Protein AF-A0A7Y2EBD8-F1 (afdb_monomer_lite)

Radius of gyration: 26.51 Å; chains: 1; bounding box: 76×83×66 Å

pLDDT: mean 79.0, std 25.96, range [23.98, 98.25]

Sequence (353 aa):
MYVLSTFGLDLRSLVTISSAGAALIAGLLFGSPESAPVEDVSPAVDAVEGSAPSGIRTLAAHRDRPSDPSVATDTLDAYADAAHLNAFFEDRFPSANTCATCHPDHYREWSVSQHAYAQMSPVFNAMHGTILKLTNGTNGDFCIRCHTPVGMNIGEPEFMSNMDRFATSREGITCIVCHRLQNPYGKVSGRLAIVEGDLFDPVYGPTGNAEVERVVASDSFRVNTVRGNAGRAIHTQALEFEQIDTPALCGTCHDVNLVNGFRLEEAFSDYKSSPASGNGVTCQDCHMGTGQGVNAGYATAPAARVGGVYTKPRKRTDHMFAGPDYSVIHPGIFPHNVEAAELATIRQWLQFD

Secondary structure (DSSP, 8-state):
-------------------------------PPP---------------PPPPTT-----------S-TTTHHHHHHHHHHHHHHHHHHHTTS--HHHHHTT-HHHHHHHTTSHHHHTTT-HHHHHHHHHHHHHTTTTTGGGTHHHH-HHHHHHT--SS--TTTS-HHHHTSS-HHHHHT--S---SSTT---PPP--TTS-EEESS-SHHHHHHHT-GGG-EE-STTSSSEE--S-EEE-TTTTSHHHHTTTSSEE-TTS-EEE-HHHHHHHSHHHHTT--HHHHHSSSSTTS----EEEES-EETTEEPPEEEEPP-----S----S-TTTSS--HHHHHH--HHHHTT--

Structure (mmCIF, N/CA/C/O backbone):
data_AF-A0A7Y2EBD8-F1
#
_entry.id   AF-A0A7Y2EBD8-F1
#
loop_
_atom_site.group_PDB
_atom_site.id
_atom_site.type_symbol
_atom_site.label_atom_id
_atom_site.label_alt_id
_atom_site.label_comp_id
_atom_site.label_asym_id
_atom_site.label_entity_id
_atom_site.label_seq_id
_atom_site.pdbx_PDB_ins_code
_atom_site.Cartn_x
_atom_site.Cartn_y
_atom_site.Cartn_z
_atom_site.occupancy
_atom_site.B_iso_or_equiv
_atom_site.auth_seq_id
_atom_site.auth_comp_id
_atom_site.auth_asym_id
_atom_site.auth_atom_id
_atom_site.pdbx_PDB_model_num
ATOM 1 N N . MET A 1 1 ? -16.484 39.116 41.890 1.00 39.84 1 MET A N 1
ATOM 2 C CA . MET A 1 1 ? -17.409 39.915 41.060 1.00 39.84 1 MET A CA 1
ATOM 3 C C . MET A 1 1 ? -18.228 38.913 40.258 1.00 39.84 1 MET A C 1
ATOM 5 O O . MET A 1 1 ? -17.678 38.295 39.362 1.00 39.84 1 MET A O 1
ATOM 9 N N . TYR A 1 2 ? -19.456 38.619 40.692 1.00 29.19 2 TYR A N 1
ATOM 10 C CA . TYR A 1 2 ? -20.321 37.595 40.087 1.00 29.19 2 TYR A CA 1
ATOM 11 C C . TYR A 1 2 ? -21.318 38.270 39.143 1.00 29.19 2 TYR A C 1
ATOM 13 O O . TYR A 1 2 ? -21.977 39.218 39.562 1.00 29.19 2 TYR A O 1
ATOM 21 N N . VAL A 1 3 ? -21.475 37.748 37.926 1.00 33.41 3 VAL A N 1
ATOM 22 C CA . VAL A 1 3 ? -22.646 38.011 37.078 1.00 33.41 3 VAL A CA 1
ATOM 23 C C . VAL A 1 3 ? -23.085 36.685 36.460 1.00 33.41 3 VAL A C 1
ATOM 25 O O . VAL A 1 3 ? -22.464 36.183 35.530 1.00 33.41 3 VAL A O 1
ATOM 28 N N . LEU A 1 4 ? -24.144 36.110 37.026 1.00 31.77 4 LEU A N 1
ATOM 29 C CA . LEU A 1 4 ? -24.928 35.039 36.416 1.00 31.77 4 LEU A CA 1
ATOM 30 C C . LEU A 1 4 ? -26.036 35.696 35.588 1.00 31.77 4 LEU A C 1
ATOM 32 O O . LEU A 1 4 ? -26.830 36.457 36.141 1.00 31.77 4 LEU A O 1
ATOM 36 N N . SER A 1 5 ? -26.112 35.396 34.293 1.00 36.34 5 SER A N 1
ATOM 37 C CA . SER A 1 5 ? -27.245 35.763 33.441 1.00 36.34 5 SER A CA 1
ATOM 38 C C . SER A 1 5 ? -28.069 34.523 33.105 1.00 36.34 5 SER A C 1
ATOM 40 O O . SER A 1 5 ? -27.649 33.635 32.369 1.00 36.34 5 SER A O 1
ATOM 42 N N . THR A 1 6 ? -29.277 34.469 33.655 1.00 34.16 6 THR A N 1
ATOM 43 C CA . THR A 1 6 ? -30.307 33.493 33.298 1.00 34.16 6 THR A CA 1
ATOM 44 C C . THR A 1 6 ? -31.057 33.935 32.049 1.00 34.16 6 THR A C 1
ATOM 46 O O . THR A 1 6 ? -31.598 35.038 32.032 1.00 34.16 6 THR A O 1
ATOM 49 N N . PHE A 1 7 ? -31.202 33.039 31.075 1.00 35.53 7 PHE A N 1
ATOM 50 C CA . PHE A 1 7 ? -32.281 33.091 30.090 1.00 35.53 7 PHE A CA 1
ATOM 51 C C . PHE A 1 7 ? -32.886 31.695 29.945 1.00 35.53 7 PHE A C 1
ATOM 53 O O . PHE A 1 7 ? -32.221 30.764 29.500 1.00 35.53 7 PHE A O 1
ATOM 60 N N . GLY A 1 8 ? -34.144 31.555 30.364 1.00 30.12 8 GLY A N 1
ATOM 61 C CA . GLY A 1 8 ? -34.963 30.392 30.040 1.00 30.12 8 GLY A CA 1
ATOM 62 C C . GLY A 1 8 ? -35.661 30.596 28.698 1.00 30.12 8 GLY A C 1
ATOM 63 O O . GLY A 1 8 ? -35.975 31.728 28.330 1.00 30.12 8 GLY A O 1
ATOM 64 N N . LEU A 1 9 ? -35.928 29.500 27.993 1.00 34.56 9 LEU A N 1
ATOM 65 C CA . LEU A 1 9 ? -36.812 29.469 26.830 1.00 34.56 9 LEU A CA 1
ATOM 66 C C . LEU A 1 9 ? -37.884 28.399 27.047 1.00 34.56 9 LEU A C 1
ATOM 68 O O . LEU A 1 9 ? -37.609 27.319 27.567 1.00 34.56 9 LEU A O 1
ATOM 72 N N . ASP A 1 10 ? -39.114 28.774 26.716 1.00 33.19 10 ASP A N 1
ATOM 73 C CA . ASP A 1 10 ? -40.346 28.115 27.143 1.00 33.19 10 ASP A CA 1
ATOM 74 C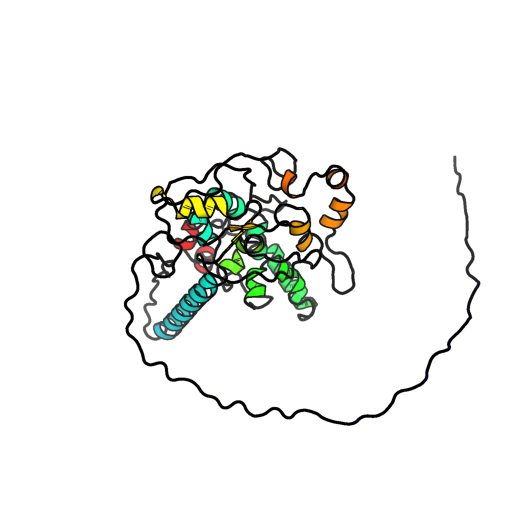 C . ASP A 1 10 ? -40.787 27.021 26.153 1.00 33.19 10 ASP A C 1
ATOM 76 O O . ASP A 1 10 ? -40.679 27.187 24.936 1.00 33.19 10 ASP A O 1
ATOM 80 N N . LEU A 1 11 ? -41.311 25.905 26.667 1.00 34.16 11 LEU A N 1
ATOM 81 C CA . LEU A 1 11 ? -41.906 24.841 25.857 1.00 34.16 11 LEU A CA 1
ATOM 82 C C . LEU A 1 11 ? -43.420 25.049 25.753 1.00 34.16 11 LEU A C 1
ATOM 84 O O . LEU A 1 11 ? -44.135 24.634 26.667 1.00 34.16 11 LEU A O 1
ATOM 88 N N . ARG A 1 12 ? -43.917 25.546 24.608 1.00 30.58 12 ARG A N 1
ATOM 89 C CA . ARG A 1 12 ? -45.231 25.195 24.003 1.00 30.58 12 ARG A CA 1
ATOM 90 C C . ARG A 1 12 ? -45.465 25.919 22.668 1.00 30.58 12 ARG A C 1
ATOM 92 O O . ARG A 1 12 ? -44.980 27.027 22.473 1.00 30.58 12 ARG A O 1
ATOM 99 N N . SER A 1 13 ? -46.340 25.331 21.838 1.00 31.66 13 SER A N 1
ATOM 100 C CA . SER A 1 13 ? -46.758 25.763 20.478 1.00 31.66 13 SER A CA 1
ATOM 101 C C . SER A 1 13 ? -45.791 25.304 19.364 1.00 31.66 13 SER A C 1
ATOM 103 O O . SER A 1 13 ? -44.597 25.533 19.482 1.00 31.66 13 SER A O 1
ATOM 105 N N . LEU A 1 14 ? -46.201 24.650 18.263 1.00 32.78 14 LEU A N 1
ATOM 106 C CA . LEU A 1 14 ? -47.540 24.273 17.766 1.00 32.78 14 LEU A CA 1
ATOM 107 C C . LEU A 1 14 ? -47.608 22.804 17.280 1.00 32.78 14 LEU A C 1
ATOM 109 O O . LEU A 1 14 ? -46.601 22.196 16.935 1.00 32.78 14 LEU A O 1
ATOM 113 N N . VAL A 1 15 ? -48.835 22.274 17.206 1.00 32.09 15 VAL A N 1
ATOM 114 C CA . VAL A 1 15 ? -49.231 20.985 16.595 1.00 32.09 15 VAL A CA 1
ATOM 115 C C . VAL A 1 15 ? -50.343 21.262 15.562 1.00 32.09 15 VAL A C 1
ATOM 117 O O . VAL A 1 15 ? -51.042 22.264 15.708 1.00 32.09 15 VAL A O 1
ATOM 120 N N . THR A 1 16 ? -50.547 20.362 14.580 1.00 31.06 16 THR A N 1
ATOM 121 C CA . THR A 1 16 ? -51.414 20.479 13.363 1.00 31.06 16 THR A CA 1
ATOM 122 C C . THR A 1 16 ? -50.800 21.406 12.293 1.00 31.06 16 THR A C 1
ATOM 124 O O . THR A 1 16 ? -50.119 22.356 12.652 1.00 31.06 16 THR A O 1
ATOM 127 N N . ILE A 1 17 ? -50.857 21.193 10.968 1.00 31.61 17 ILE A N 1
ATOM 128 C CA . ILE A 1 17 ? -51.836 20.644 9.991 1.00 31.61 17 ILE A CA 1
ATOM 129 C C . ILE A 1 17 ? -51.007 20.014 8.830 1.00 31.61 17 ILE A C 1
ATOM 131 O O . ILE A 1 17 ? -49.966 20.576 8.512 1.00 31.61 17 ILE A O 1
ATOM 135 N N . SER A 1 18 ? -51.342 18.936 8.095 1.00 29.95 18 SER A N 1
ATOM 136 C CA . SER A 1 18 ? -52.408 17.904 8.117 1.00 29.95 18 SER A CA 1
ATOM 137 C C . SER A 1 18 ? -51.999 16.720 7.190 1.00 29.95 18 SER A C 1
ATOM 139 O O . SER A 1 18 ? -50.969 16.788 6.524 1.00 29.95 18 SER A O 1
ATOM 141 N N . SER A 1 19 ? -52.807 15.655 7.103 1.00 30.80 19 SER A N 1
ATOM 142 C CA . SER A 1 19 ? -52.653 14.480 6.221 1.00 30.80 19 SER A CA 1
ATOM 143 C C . SER A 1 19 ? -53.632 14.488 5.032 1.00 30.80 19 SER A C 1
ATOM 145 O O . SER A 1 19 ? -54.841 14.559 5.256 1.00 30.80 19 SER A O 1
ATOM 147 N N . ALA A 1 20 ? -53.156 14.311 3.792 1.00 30.94 20 ALA A N 1
ATOM 148 C CA . ALA A 1 20 ? -53.989 13.961 2.629 1.00 30.94 20 ALA A CA 1
ATOM 149 C C . ALA A 1 20 ? -53.138 13.350 1.497 1.00 30.94 20 ALA A C 1
ATOM 151 O O . ALA A 1 20 ? -52.134 13.945 1.118 1.00 30.94 20 ALA A O 1
ATOM 152 N N . GLY A 1 21 ? -53.544 12.201 0.936 1.00 26.83 21 GLY A N 1
ATOM 153 C CA . GLY A 1 21 ? -52.863 11.609 -0.231 1.00 26.83 21 GLY A CA 1
ATOM 154 C C . GLY A 1 21 ? -52.817 10.079 -0.283 1.00 26.83 21 GLY A C 1
ATOM 155 O O . GLY A 1 21 ? -51.736 9.511 -0.368 1.00 26.83 21 GLY A O 1
ATOM 156 N N . ALA A 1 22 ? -53.969 9.403 -0.253 1.00 29.38 22 ALA A N 1
ATOM 157 C CA . ALA A 1 22 ? -54.059 7.962 -0.506 1.00 29.38 22 ALA A CA 1
ATOM 158 C C . ALA A 1 22 ? -55.140 7.677 -1.559 1.00 29.38 22 ALA A C 1
ATOM 160 O O . ALA A 1 22 ? -56.304 7.978 -1.304 1.00 29.38 22 ALA A O 1
ATOM 161 N N . ALA A 1 23 ? -54.769 7.098 -2.710 1.00 30.47 23 ALA A N 1
ATOM 162 C CA . ALA A 1 23 ? -55.701 6.477 -3.662 1.00 30.47 23 ALA A CA 1
ATOM 163 C C . ALA A 1 23 ? -54.976 5.704 -4.788 1.00 30.47 23 ALA A C 1
ATOM 165 O O . ALA A 1 23 ? -54.327 6.337 -5.611 1.00 30.47 23 ALA A O 1
ATOM 166 N N . LEU A 1 24 ? -55.223 4.383 -4.869 1.00 27.31 24 LEU A N 1
ATOM 167 C CA . LEU A 1 24 ? -55.005 3.474 -6.019 1.00 27.31 24 LEU A CA 1
ATOM 168 C C . LEU A 1 24 ? -53.529 3.315 -6.482 1.00 27.31 24 LEU A C 1
ATOM 170 O O . LEU A 1 24 ? -52.755 4.255 -6.523 1.00 27.31 24 LEU A O 1
ATOM 174 N N . ILE A 1 25 ? -53.028 2.124 -6.820 1.00 30.59 25 ILE A N 1
ATOM 175 C CA . ILE A 1 25 ? -53.609 1.051 -7.646 1.00 30.59 25 ILE A CA 1
ATOM 176 C C . ILE A 1 25 ? -53.469 -0.320 -6.959 1.00 30.59 25 ILE A C 1
ATOM 178 O O . ILE A 1 25 ? -52.489 -0.578 -6.266 1.00 30.59 25 ILE A O 1
ATOM 182 N N . ALA A 1 26 ? -54.424 -1.221 -7.204 1.00 28.62 26 ALA A N 1
ATOM 183 C CA . ALA A 1 26 ? -54.357 -2.625 -6.803 1.00 28.62 26 ALA A CA 1
ATOM 184 C C . ALA A 1 26 ? -54.599 -3.554 -8.006 1.00 28.62 26 ALA A C 1
ATOM 186 O O . ALA A 1 26 ? -55.460 -3.266 -8.834 1.00 28.62 26 ALA A O 1
ATOM 187 N N . GLY A 1 27 ? -53.907 -4.700 -8.029 1.00 25.28 27 GLY A N 1
ATOM 188 C CA . GLY A 1 27 ? -54.276 -5.873 -8.833 1.00 25.28 27 GLY A CA 1
ATOM 189 C C . GLY A 1 27 ? -53.398 -6.168 -10.055 1.00 25.28 27 GLY A C 1
ATOM 190 O O . GLY A 1 27 ? -53.519 -5.495 -11.069 1.00 25.28 27 GLY A O 1
ATOM 191 N N . LEU A 1 28 ? -52.577 -7.222 -9.933 1.00 28.66 28 LEU A N 1
ATOM 192 C CA . LEU A 1 28 ? -52.073 -8.176 -10.950 1.00 28.66 28 LEU A CA 1
ATOM 193 C C . LEU A 1 28 ? -50.994 -9.019 -10.231 1.00 28.66 28 LEU A C 1
ATOM 195 O O . LEU A 1 28 ? -49.876 -8.567 -10.032 1.00 28.66 28 LEU A O 1
ATOM 199 N N . LEU A 1 29 ? -51.402 -10.041 -9.476 1.00 28.92 29 LEU A N 1
ATOM 200 C CA . LEU A 1 29 ? -51.537 -11.446 -9.896 1.00 28.92 29 LEU A CA 1
ATOM 201 C C . LEU A 1 29 ? -50.198 -12.194 -10.062 1.00 28.92 29 LEU A C 1
ATOM 203 O O . LEU A 1 29 ? -49.380 -11.885 -10.916 1.00 28.92 29 LEU A O 1
ATOM 207 N N . PHE A 1 30 ? -50.071 -13.207 -9.202 1.00 33.12 30 PHE A N 1
ATOM 208 C CA . PHE A 1 30 ? -49.091 -14.289 -9.095 1.00 33.12 30 PHE A CA 1
ATOM 209 C C . PHE A 1 30 ? -48.294 -14.681 -10.351 1.00 33.12 30 PHE A C 1
ATOM 211 O O . PHE A 1 30 ? -48.860 -14.926 -11.413 1.00 33.12 30 PHE A O 1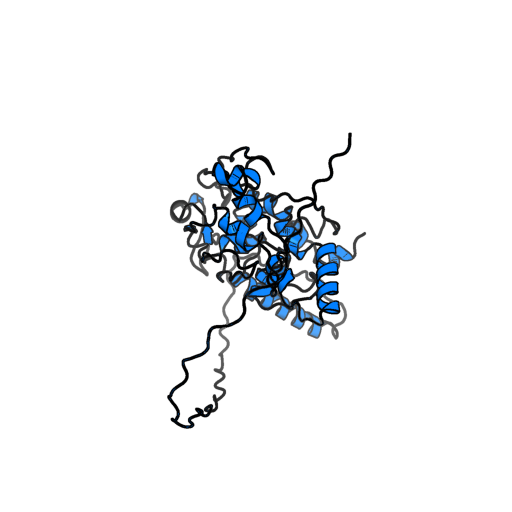
ATOM 218 N N . GLY A 1 31 ? -46.993 -14.908 -10.146 1.00 25.84 31 GLY A N 1
ATOM 219 C CA . GLY A 1 31 ? -46.096 -15.543 -11.112 1.00 25.84 31 GLY A CA 1
ATOM 220 C C . GLY A 1 31 ? -44.690 -15.744 -10.542 1.00 25.84 31 GLY A C 1
ATOM 221 O O . GLY A 1 31 ? -43.787 -14.978 -10.859 1.00 25.84 31 GLY A O 1
ATOM 222 N N . SER A 1 32 ? -44.502 -16.754 -9.687 1.00 31.62 32 SER A N 1
ATOM 223 C CA . SER A 1 32 ? -43.160 -17.204 -9.287 1.00 31.62 32 SER A CA 1
ATOM 224 C C . SER A 1 32 ? -42.549 -18.029 -10.427 1.00 31.62 32 SER A C 1
ATOM 226 O O . SER A 1 32 ? -43.194 -18.992 -10.841 1.00 31.62 32 SER A O 1
ATOM 228 N N . PRO A 1 33 ? -41.343 -17.720 -10.933 1.00 31.72 33 PRO A N 1
ATOM 229 C CA . PRO A 1 33 ? -40.661 -18.607 -11.867 1.00 31.72 33 PRO A CA 1
ATOM 230 C C . PRO A 1 33 ? -40.090 -19.817 -11.115 1.00 31.72 33 PRO A C 1
ATOM 232 O O . PRO A 1 33 ? -39.324 -19.663 -10.163 1.00 31.72 33 PRO A O 1
ATOM 235 N N . GLU A 1 34 ? -40.464 -21.022 -11.543 1.00 29.52 34 GLU A N 1
ATOM 236 C CA . GLU A 1 34 ? -39.858 -22.268 -11.067 1.00 29.52 34 GLU A CA 1
ATOM 237 C C . GLU A 1 34 ? -38.375 -22.339 -11.455 1.00 29.52 34 GLU A C 1
ATOM 239 O O . GLU A 1 34 ? -37.987 -22.046 -12.588 1.00 29.52 34 GLU A O 1
ATOM 244 N N . SER A 1 35 ? -37.537 -22.766 -10.511 1.00 32.78 35 SER A N 1
ATOM 245 C CA . SER A 1 35 ? -36.138 -23.097 -10.768 1.00 32.78 35 SER A CA 1
ATOM 246 C C . SER A 1 35 ? -36.047 -24.418 -11.536 1.00 32.78 35 SER A C 1
ATOM 248 O O . SER A 1 35 ? -36.331 -25.478 -10.974 1.00 32.78 35 SER A O 1
ATOM 250 N N . ALA A 1 36 ? -35.620 -24.365 -12.797 1.00 30.97 36 ALA A N 1
ATOM 251 C CA . ALA A 1 36 ? -35.244 -25.563 -13.542 1.00 30.97 36 ALA A CA 1
ATOM 252 C C . ALA A 1 36 ? -34.023 -26.249 -12.885 1.00 30.97 36 ALA A C 1
ATOM 254 O O . ALA A 1 36 ? -33.144 -25.550 -12.370 1.00 30.97 36 ALA A O 1
ATOM 255 N N . PRO A 1 37 ? -33.940 -27.592 -12.891 1.00 27.97 37 PRO A N 1
ATOM 256 C CA . PRO A 1 37 ? -32.784 -28.298 -12.356 1.00 27.97 37 PRO A CA 1
ATOM 257 C C . PRO A 1 37 ? -31.566 -28.073 -13.257 1.00 27.97 37 PRO A C 1
ATOM 259 O O . PRO A 1 37 ? -31.644 -28.234 -14.474 1.00 27.97 37 PRO A O 1
ATOM 262 N N . VAL A 1 38 ? -30.432 -27.721 -12.652 1.00 32.06 38 VAL A N 1
ATOM 263 C CA . VAL A 1 38 ? -29.135 -27.717 -13.335 1.00 32.06 38 VAL A CA 1
ATOM 264 C C . VAL A 1 38 ? -28.597 -29.144 -13.295 1.00 32.06 38 VAL A C 1
ATOM 266 O O . VAL A 1 38 ? -28.348 -29.673 -12.213 1.00 32.06 38 VAL A O 1
ATOM 269 N N . GLU A 1 39 ? -28.454 -29.778 -14.459 1.00 26.86 39 GLU A N 1
ATOM 270 C CA . GLU A 1 39 ? -27.769 -31.068 -14.568 1.00 26.86 39 GLU A CA 1
ATOM 271 C C . GLU A 1 39 ? -26.264 -30.889 -14.315 1.00 26.86 39 GLU A C 1
ATOM 273 O O . GLU A 1 39 ? -25.632 -29.978 -14.855 1.00 26.86 39 GLU A O 1
ATOM 278 N N . ASP A 1 40 ? -25.692 -31.768 -13.490 1.00 28.69 40 ASP A N 1
ATOM 279 C CA . ASP A 1 40 ? -24.248 -31.856 -13.260 1.00 28.69 40 ASP A CA 1
ATOM 280 C C . ASP A 1 40 ? -23.569 -32.410 -14.518 1.00 28.69 40 ASP A C 1
ATOM 282 O O . ASP A 1 40 ? -23.620 -33.608 -14.804 1.00 28.69 40 ASP A O 1
ATOM 286 N N . VAL A 1 41 ? -22.945 -31.515 -15.284 1.00 27.89 41 VAL A N 1
ATOM 287 C CA . VAL A 1 41 ? -22.071 -31.867 -16.404 1.00 27.89 41 VAL A CA 1
ATOM 288 C C . VAL A 1 41 ? -20.636 -31.532 -16.019 1.00 27.89 41 VAL A C 1
ATOM 290 O O . VAL A 1 41 ? -20.057 -30.547 -16.474 1.00 27.89 41 VAL A O 1
ATOM 293 N N . SER A 1 42 ? -20.059 -32.376 -15.171 1.00 27.19 42 SER A N 1
ATOM 294 C CA . SER A 1 42 ? -18.618 -32.431 -14.930 1.00 27.19 42 SER A CA 1
ATOM 295 C C . SER A 1 42 ? -17.878 -32.862 -16.213 1.00 27.19 42 SER A C 1
ATOM 297 O O . SER A 1 42 ? -18.041 -34.008 -16.645 1.00 27.19 42 SER A O 1
ATOM 299 N N . PRO A 1 43 ? -17.059 -32.003 -16.859 1.00 27.28 43 PRO A N 1
ATOM 300 C CA . PRO A 1 43 ? -16.253 -32.423 -17.998 1.00 27.28 43 PRO A CA 1
ATOM 301 C C . PRO A 1 43 ? -15.045 -33.231 -17.509 1.00 27.28 43 PRO A C 1
ATOM 303 O O . PRO A 1 43 ? -14.275 -32.773 -16.665 1.00 27.28 43 PRO A O 1
ATOM 306 N N . ALA A 1 44 ? -14.851 -34.425 -18.067 1.00 25.77 44 ALA A N 1
ATOM 307 C CA . ALA A 1 44 ? -13.631 -35.192 -17.844 1.00 25.77 44 ALA A CA 1
ATOM 308 C C . ALA A 1 44 ? -12.426 -34.426 -18.416 1.00 25.77 44 ALA A C 1
ATOM 310 O O . ALA A 1 44 ? -12.394 -34.107 -19.605 1.00 25.77 44 ALA A O 1
ATOM 311 N N . VAL A 1 45 ? -11.442 -34.134 -17.566 1.00 30.36 45 VAL A N 1
ATOM 312 C CA . VAL A 1 45 ? -10.155 -33.566 -17.976 1.00 30.36 45 VAL A CA 1
ATOM 313 C C . VAL A 1 45 ? -9.147 -34.693 -18.182 1.00 30.36 45 VAL A C 1
ATOM 315 O O . VAL A 1 45 ? -8.649 -35.281 -17.224 1.00 30.36 45 VAL A O 1
ATOM 318 N N . ASP A 1 46 ? -8.853 -35.000 -19.445 1.00 23.98 46 ASP A N 1
ATOM 319 C CA . ASP A 1 46 ? -7.756 -35.900 -19.798 1.00 23.98 46 ASP A CA 1
ATOM 320 C C . ASP A 1 46 ? -6.413 -35.298 -19.357 1.00 23.98 46 ASP A C 1
ATOM 322 O O . ASP A 1 46 ? -6.123 -34.120 -19.587 1.00 23.98 46 ASP A O 1
ATOM 326 N N . ALA A 1 47 ? -5.574 -36.119 -18.724 1.00 24.12 47 ALA A N 1
ATOM 327 C CA . ALA A 1 47 ? -4.278 -35.691 -18.216 1.00 24.12 47 ALA A CA 1
ATOM 328 C C . ALA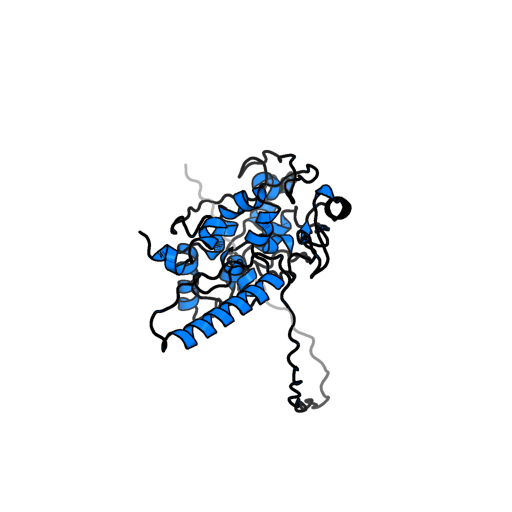 A 1 47 ? -3.295 -35.403 -19.365 1.00 24.12 47 ALA A C 1
ATOM 330 O O . ALA A 1 47 ? -2.807 -36.316 -20.031 1.00 24.12 47 ALA A O 1
ATOM 331 N N . VAL A 1 48 ? -2.960 -34.126 -19.561 1.00 25.66 48 VAL A N 1
ATOM 332 C CA . VAL A 1 48 ? -1.866 -33.696 -20.440 1.00 25.66 48 VAL A CA 1
ATOM 333 C C . VAL A 1 48 ? -0.600 -33.525 -19.601 1.00 25.66 48 VAL A C 1
ATOM 335 O O . VAL A 1 48 ? -0.500 -32.598 -18.798 1.00 25.66 48 VAL A O 1
ATOM 338 N N . GLU A 1 49 ? 0.387 -34.401 -19.799 1.00 26.16 49 GLU A N 1
ATOM 339 C CA . GLU A 1 49 ? 1.714 -34.266 -19.186 1.00 26.16 49 GLU A CA 1
ATOM 340 C C . GLU A 1 49 ? 2.446 -33.033 -19.752 1.00 26.16 49 GLU A C 1
ATOM 342 O O . GLU A 1 49 ? 3.043 -33.069 -20.829 1.00 26.16 49 GLU A O 1
ATOM 347 N N . GLY A 1 50 ? 2.391 -31.916 -19.020 1.00 25.02 50 GLY A N 1
ATOM 348 C CA . GLY A 1 50 ? 3.081 -30.668 -19.347 1.00 25.02 50 GLY A CA 1
ATOM 349 C C . GLY A 1 50 ? 4.321 -30.449 -18.480 1.00 25.02 50 GLY A C 1
ATOM 350 O O . GLY A 1 50 ? 4.218 -30.266 -17.269 1.00 25.02 50 GLY A O 1
ATOM 351 N N . SER A 1 51 ? 5.508 -30.425 -19.089 1.00 26.61 51 SER A N 1
ATOM 352 C CA . SER A 1 51 ? 6.769 -30.141 -18.391 1.00 26.61 51 SER A CA 1
ATOM 353 C C . SER A 1 51 ? 6.825 -28.699 -17.865 1.00 26.61 51 SER A C 1
ATOM 355 O O . SER A 1 51 ? 6.721 -27.755 -18.651 1.00 26.61 51 SER A O 1
ATOM 357 N N . ALA A 1 52 ? 7.058 -28.521 -16.561 1.00 27.03 52 ALA A N 1
ATOM 358 C CA . ALA A 1 52 ? 7.126 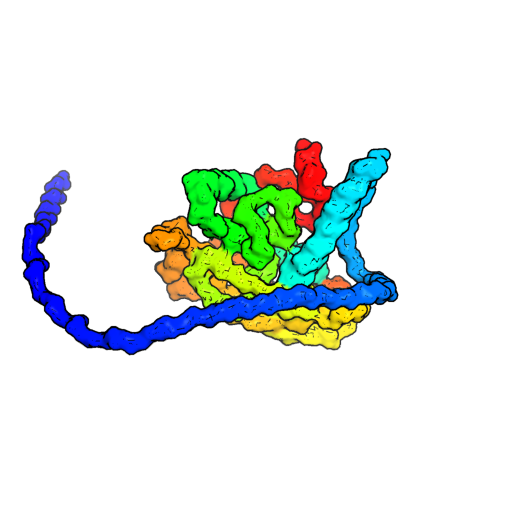-27.203 -15.927 1.00 27.03 52 ALA A CA 1
ATOM 359 C C . ALA A 1 52 ? 8.282 -26.325 -16.473 1.00 27.03 52 ALA A C 1
ATOM 361 O O . ALA A 1 52 ? 9.408 -26.815 -16.614 1.00 27.03 52 ALA A O 1
ATOM 362 N N . PRO A 1 53 ? 8.055 -25.023 -16.743 1.00 27.62 53 PRO A N 1
ATOM 363 C CA . PRO A 1 53 ? 9.098 -24.116 -17.210 1.00 27.62 53 PRO A CA 1
ATOM 364 C C . PRO A 1 53 ? 10.021 -23.666 -16.066 1.00 27.62 53 PRO A C 1
ATOM 366 O O . PRO A 1 53 ? 9.593 -23.088 -15.067 1.00 27.62 53 PRO A O 1
ATOM 369 N N . SER A 1 54 ? 11.326 -23.868 -16.242 1.00 31.81 54 SER A N 1
ATOM 370 C CA . SER A 1 54 ? 12.358 -23.408 -15.306 1.00 31.81 54 SER A CA 1
ATOM 371 C C . SER A 1 54 ? 12.507 -21.881 -15.342 1.00 31.81 54 SER A C 1
ATOM 373 O O . SER A 1 54 ? 13.125 -21.345 -16.261 1.00 31.81 54 SER A O 1
ATOM 375 N N . GLY A 1 55 ? 11.997 -21.166 -14.333 1.00 28.20 55 GLY A N 1
ATOM 376 C CA . GLY A 1 55 ? 12.161 -19.705 -14.267 1.00 28.20 55 GLY A CA 1
ATOM 377 C C . GLY A 1 55 ? 11.668 -19.012 -12.996 1.00 28.20 55 GLY A C 1
ATOM 378 O O . GLY A 1 55 ? 12.275 -18.027 -12.576 1.00 28.20 55 GLY A O 1
ATOM 379 N N . ILE A 1 56 ? 10.621 -19.530 -12.351 1.00 28.64 56 ILE A N 1
ATOM 380 C CA . ILE A 1 56 ? 10.100 -18.986 -11.091 1.00 28.64 56 ILE A CA 1
ATOM 381 C C . ILE A 1 56 ? 10.731 -19.761 -9.930 1.00 28.64 56 ILE A C 1
ATOM 383 O O . ILE A 1 56 ? 10.586 -20.978 -9.839 1.00 28.64 56 ILE A O 1
ATOM 387 N N . ARG A 1 57 ? 11.431 -19.059 -9.029 1.00 27.80 57 ARG A N 1
ATOM 388 C CA . ARG A 1 57 ? 11.706 -19.587 -7.688 1.00 27.80 57 ARG A CA 1
ATOM 389 C C . ARG A 1 57 ? 10.430 -19.432 -6.872 1.00 27.80 57 ARG A C 1
ATOM 391 O O . ARG A 1 57 ? 10.240 -18.415 -6.216 1.00 27.80 57 ARG A O 1
ATOM 398 N N . THR A 1 58 ? 9.550 -20.424 -6.953 1.00 32.50 58 THR A N 1
ATOM 399 C CA . THR A 1 58 ? 8.503 -20.598 -5.948 1.00 32.50 58 THR A CA 1
ATOM 400 C C . THR A 1 58 ? 9.167 -20.711 -4.581 1.00 32.50 58 THR A C 1
ATOM 402 O O . THR A 1 58 ? 10.221 -21.343 -4.453 1.00 32.50 58 THR A O 1
ATOM 405 N N . LEU A 1 59 ? 8.563 -20.076 -3.572 1.00 34.16 59 LEU A N 1
ATOM 406 C CA . LEU A 1 59 ? 8.989 -20.192 -2.179 1.00 34.16 59 LEU A CA 1
ATOM 407 C C . LEU A 1 59 ? 9.150 -21.678 -1.845 1.00 34.16 59 LEU A C 1
ATOM 409 O O . LEU A 1 59 ? 8.217 -22.467 -2.013 1.00 34.16 59 LEU A O 1
ATOM 413 N N . ALA A 1 60 ? 10.352 -22.072 -1.428 1.00 26.97 60 ALA A N 1
ATOM 414 C CA . ALA A 1 60 ? 10.632 -23.464 -1.132 1.00 26.97 60 ALA A CA 1
ATOM 415 C C . ALA A 1 60 ? 9.875 -23.857 0.140 1.00 26.97 60 ALA A C 1
ATOM 417 O O . ALA A 1 60 ? 10.296 -23.523 1.244 1.00 26.97 60 ALA A O 1
ATOM 418 N N . ALA A 1 61 ? 8.766 -24.586 -0.010 1.00 33.62 61 ALA A N 1
ATOM 419 C CA . ALA A 1 61 ? 8.102 -25.219 1.121 1.00 33.62 61 ALA A CA 1
ATOM 420 C C . ALA A 1 61 ? 9.130 -26.079 1.878 1.00 33.62 61 ALA A C 1
ATOM 422 O O . ALA A 1 61 ? 9.725 -26.998 1.301 1.00 33.62 61 ALA A O 1
ATOM 423 N N . HIS A 1 62 ? 9.376 -25.745 3.150 1.00 34.81 62 HIS A N 1
ATOM 424 C CA . HIS A 1 62 ? 10.376 -26.423 3.973 1.00 34.81 62 HIS A CA 1
ATOM 425 C C . HIS A 1 62 ? 10.109 -27.930 4.009 1.00 34.81 62 HIS A C 1
ATOM 427 O O . HIS A 1 62 ? 9.061 -28.385 4.465 1.00 34.81 62 HIS A O 1
ATOM 433 N N . ARG A 1 63 ? 11.087 -28.717 3.548 1.00 35.12 63 ARG A N 1
ATOM 434 C CA . ARG A 1 63 ? 11.046 -30.185 3.571 1.00 35.12 63 ARG A CA 1
ATOM 435 C C . ARG A 1 63 ? 11.398 -30.745 4.953 1.00 35.12 63 ARG A C 1
ATOM 437 O O . ARG A 1 63 ? 12.345 -31.520 5.078 1.00 35.12 63 ARG A O 1
ATOM 444 N N . ASP A 1 64 ? 10.601 -30.419 5.963 1.00 38.34 64 ASP A N 1
ATOM 445 C CA . ASP A 1 64 ? 10.591 -31.185 7.210 1.00 38.34 64 ASP A CA 1
ATOM 446 C C . ASP A 1 64 ? 9.703 -32.418 7.014 1.00 38.34 64 ASP A C 1
ATOM 448 O O . ASP A 1 64 ? 8.481 -32.369 7.130 1.00 38.34 64 ASP A O 1
ATOM 452 N N . ARG A 1 65 ? 10.326 -33.543 6.643 1.00 33.88 65 ARG A N 1
ATOM 453 C CA . ARG A 1 65 ? 9.638 -34.826 6.444 1.00 33.88 65 ARG A CA 1
ATOM 454 C C . ARG A 1 65 ? 9.442 -35.527 7.798 1.00 33.88 65 ARG A C 1
ATOM 456 O O . ARG A 1 65 ? 10.450 -35.907 8.398 1.00 33.88 65 ARG A O 1
ATOM 463 N N . PRO A 1 66 ? 8.201 -35.797 8.251 1.00 35.78 66 PRO A N 1
ATOM 464 C CA . PRO A 1 66 ? 7.970 -36.627 9.428 1.00 35.78 66 PRO A CA 1
ATOM 465 C C . PRO A 1 66 ? 8.537 -38.038 9.225 1.00 35.78 66 PRO A C 1
ATOM 467 O O . PRO A 1 66 ? 8.447 -38.612 8.137 1.00 35.78 66 PRO A O 1
ATOM 470 N N . SER A 1 67 ? 9.116 -38.612 10.278 1.00 40.97 67 SER A N 1
ATOM 471 C CA . SER A 1 67 ? 9.700 -39.961 10.263 1.00 40.97 67 SER A CA 1
ATOM 472 C C . SER A 1 67 ? 8.674 -41.094 10.414 1.00 40.97 67 SER A C 1
ATOM 474 O O . SER A 1 67 ? 9.055 -42.263 10.347 1.00 40.97 67 SER A O 1
ATOM 476 N N . ASP A 1 68 ? 7.390 -40.766 10.578 1.00 36.50 68 ASP A N 1
ATOM 477 C CA . ASP A 1 68 ? 6.283 -41.720 10.664 1.00 36.50 68 ASP A CA 1
ATOM 478 C C . ASP A 1 68 ? 5.540 -41.818 9.311 1.00 36.50 68 ASP A C 1
ATOM 480 O O . ASP A 1 68 ? 4.967 -40.821 8.856 1.00 36.50 68 ASP A O 1
ATOM 484 N N . PRO A 1 69 ? 5.518 -42.992 8.647 1.00 37.03 69 PRO A N 1
ATOM 485 C CA . PRO A 1 69 ? 4.860 -43.160 7.353 1.00 37.03 69 PRO A CA 1
ATOM 486 C C . PRO A 1 69 ? 3.324 -43.106 7.415 1.00 37.03 69 PRO A C 1
ATOM 488 O O . PRO A 1 69 ? 2.708 -42.983 6.362 1.00 37.03 69 PRO A O 1
ATOM 491 N N . SER A 1 70 ? 2.705 -43.191 8.599 1.00 36.53 70 SER A N 1
ATOM 492 C CA . SER A 1 70 ? 1.246 -43.101 8.774 1.00 36.53 70 SER A CA 1
ATOM 493 C C . SER A 1 70 ? 0.739 -41.670 8.976 1.00 36.53 70 SER A C 1
ATOM 495 O O . SER A 1 70 ? -0.404 -41.377 8.650 1.00 36.53 70 SER A O 1
ATOM 497 N N . VAL A 1 71 ? 1.603 -40.763 9.444 1.00 37.91 71 VAL A N 1
ATOM 498 C CA . VAL A 1 71 ? 1.322 -39.316 9.556 1.00 37.91 71 VAL A CA 1
ATOM 499 C C . VAL A 1 71 ? 1.680 -38.577 8.255 1.00 37.91 71 VAL A C 1
ATOM 501 O O . VAL A 1 71 ? 1.256 -37.445 8.023 1.00 37.91 71 VAL A O 1
ATOM 504 N N . ALA A 1 72 ? 2.470 -39.211 7.384 1.00 40.59 72 ALA A N 1
ATOM 505 C CA . ALA A 1 72 ? 3.004 -38.594 6.176 1.00 40.59 72 ALA A CA 1
ATOM 506 C C . ALA A 1 72 ? 1.954 -38.286 5.092 1.00 40.59 72 ALA A C 1
ATOM 508 O O . ALA A 1 72 ? 2.157 -37.329 4.357 1.00 40.59 72 ALA A O 1
ATOM 509 N N . THR A 1 73 ? 0.862 -39.048 4.959 1.00 38.69 73 THR A N 1
ATOM 510 C CA . THR A 1 73 ? -0.142 -38.810 3.899 1.00 38.69 73 THR A CA 1
ATOM 511 C C . THR A 1 73 ? -0.995 -37.580 4.189 1.00 38.69 73 THR A C 1
ATOM 513 O O . THR A 1 73 ? -0.943 -36.622 3.427 1.00 38.69 73 THR A O 1
ATOM 516 N N . ASP A 1 74 ? -1.659 -37.542 5.348 1.00 44.09 74 ASP A N 1
ATOM 517 C CA . ASP A 1 74 ? -2.542 -36.433 5.742 1.00 44.09 74 ASP A CA 1
ATOM 518 C C . ASP A 1 74 ? -1.788 -35.095 5.818 1.00 44.09 74 ASP A C 1
ATOM 520 O O . ASP A 1 74 ? -2.351 -34.034 5.554 1.00 44.09 74 ASP A O 1
ATOM 524 N N . THR A 1 75 ? -0.494 -35.134 6.160 1.00 52.16 75 THR A N 1
ATOM 525 C CA . THR A 1 75 ? 0.357 -33.940 6.141 1.00 52.16 75 THR A CA 1
ATOM 526 C C . THR A 1 75 ? 0.787 -33.553 4.731 1.00 52.16 75 THR A C 1
ATOM 528 O O . THR A 1 75 ? 0.706 -32.373 4.403 1.00 52.16 75 THR A O 1
ATOM 531 N N . LEU A 1 76 ? 1.220 -34.491 3.879 1.00 40.84 76 LEU A N 1
ATOM 532 C CA . LEU A 1 76 ? 1.617 -34.180 2.499 1.00 40.84 76 LEU A CA 1
ATOM 533 C C . LEU A 1 76 ? 0.456 -33.625 1.670 1.00 40.84 76 LEU A C 1
ATOM 535 O O . LEU A 1 76 ? 0.674 -32.661 0.939 1.00 40.84 76 LEU A O 1
ATOM 539 N N . ASP A 1 77 ? -0.750 -34.171 1.824 1.00 43.09 77 ASP A N 1
ATOM 540 C CA . ASP A 1 77 ? -1.935 -33.695 1.107 1.00 43.09 77 ASP A CA 1
ATOM 541 C C . ASP A 1 77 ? -2.335 -32.292 1.603 1.00 43.09 77 ASP A C 1
ATOM 543 O O . ASP A 1 77 ? -2.474 -31.374 0.798 1.00 43.09 77 ASP A O 1
ATOM 547 N N . ALA A 1 78 ? -2.350 -32.052 2.922 1.00 49.03 78 ALA A N 1
ATOM 548 C CA . ALA A 1 78 ? -2.576 -30.713 3.478 1.00 49.03 78 ALA A CA 1
ATOM 549 C C . ALA A 1 78 ? -1.488 -29.688 3.082 1.00 49.03 78 ALA A C 1
ATOM 551 O O . ALA A 1 78 ? -1.789 -28.508 2.883 1.00 49.03 78 ALA A O 1
ATOM 552 N N . TYR A 1 79 ? -0.224 -30.108 2.940 1.00 52.25 79 TYR A N 1
ATOM 553 C CA . TYR A 1 79 ? 0.853 -29.255 2.424 1.00 52.25 79 TYR A CA 1
ATOM 554 C C . TYR A 1 79 ? 0.702 -28.972 0.924 1.00 52.25 79 TYR A C 1
ATOM 556 O O . TYR A 1 79 ? 0.987 -27.852 0.497 1.00 52.25 79 TYR A O 1
ATOM 564 N N . ALA A 1 80 ? 0.258 -29.950 0.131 1.00 46.12 80 ALA A N 1
ATOM 565 C CA . ALA A 1 80 ? -0.027 -29.767 -1.288 1.00 46.12 80 ALA A CA 1
ATOM 566 C C . ALA A 1 80 ? -1.204 -28.803 -1.484 1.00 46.12 80 ALA A C 1
ATOM 568 O O . ALA A 1 80 ? -1.072 -27.840 -2.234 1.00 46.12 80 ALA A O 1
ATOM 569 N N . ASP A 1 81 ? -2.301 -28.985 -0.749 1.00 61.88 81 ASP A N 1
ATOM 570 C CA . ASP A 1 81 ? -3.462 -28.092 -0.774 1.00 61.88 81 ASP A CA 1
ATOM 571 C C . ASP A 1 81 ? -3.088 -26.668 -0.352 1.00 61.88 81 ASP A C 1
ATOM 573 O O . ASP A 1 81 ? -3.421 -25.708 -1.046 1.00 61.88 81 ASP A O 1
ATOM 577 N N . ALA A 1 82 ? -2.311 -26.504 0.725 1.00 60.97 82 ALA A N 1
ATOM 578 C CA . ALA A 1 82 ? -1.806 -25.194 1.129 1.00 60.97 82 ALA A CA 1
ATOM 579 C C . ALA A 1 82 ? -0.881 -24.566 0.068 1.00 60.97 82 ALA A C 1
ATOM 581 O O . ALA A 1 82 ? -0.927 -23.355 -0.142 1.00 60.97 82 ALA A O 1
ATOM 582 N N . ALA A 1 83 ? -0.046 -25.349 -0.622 1.00 61.78 83 ALA A N 1
ATOM 583 C CA . ALA A 1 83 ? 0.811 -24.845 -1.696 1.00 61.78 83 ALA A CA 1
ATOM 584 C C . ALA A 1 83 ? 0.003 -24.433 -2.941 1.00 61.78 83 ALA A C 1
ATOM 586 O O . ALA A 1 83 ? 0.257 -23.367 -3.504 1.00 61.78 83 ALA A O 1
ATOM 587 N N . HIS A 1 84 ? -1.000 -25.225 -3.332 1.00 62.38 84 HIS A N 1
ATOM 588 C CA . HIS A 1 84 ? -1.906 -24.911 -4.438 1.00 62.38 84 HIS A CA 1
ATOM 589 C C . HIS A 1 84 ? -2.776 -23.687 -4.136 1.00 62.38 84 HIS A C 1
ATOM 591 O O . HIS A 1 84 ? -2.887 -22.808 -4.986 1.00 62.38 84 HIS A O 1
ATOM 597 N N . LEU A 1 85 ? -3.330 -23.574 -2.923 1.00 64.25 85 LEU A N 1
ATOM 598 C CA . LEU A 1 85 ? -4.071 -22.388 -2.482 1.00 64.25 85 LEU A CA 1
ATOM 599 C C . LEU A 1 85 ? -3.177 -21.143 -2.466 1.00 64.25 85 LEU A C 1
ATOM 601 O O . LEU A 1 85 ? -3.600 -20.090 -2.937 1.00 64.25 85 LEU A O 1
ATOM 605 N N . ASN A 1 86 ? -1.934 -21.255 -1.982 1.00 65.06 86 ASN A N 1
ATOM 606 C CA . ASN A 1 86 ? -0.997 -20.131 -2.008 1.00 65.06 86 ASN A CA 1
ATOM 607 C C . ASN A 1 86 ? -0.683 -19.679 -3.443 1.00 65.06 86 ASN A C 1
ATOM 609 O O . ASN A 1 86 ? -0.684 -18.480 -3.697 1.00 65.06 86 ASN A O 1
ATOM 613 N N . ALA A 1 87 ? -0.459 -20.604 -4.383 1.00 65.06 87 ALA A N 1
ATOM 614 C CA . ALA A 1 87 ? -0.257 -20.258 -5.793 1.00 65.06 87 ALA A CA 1
ATOM 615 C C . ALA A 1 87 ? -1.514 -19.616 -6.413 1.00 65.06 87 ALA A C 1
ATOM 617 O O . ALA A 1 87 ? -1.433 -18.548 -7.011 1.00 65.06 87 ALA A O 1
ATOM 618 N N . PHE A 1 88 ? -2.688 -20.213 -6.187 1.00 71.31 88 PHE A N 1
ATOM 619 C CA . PHE A 1 88 ? -3.971 -19.729 -6.704 1.00 71.31 88 PHE A CA 1
ATOM 620 C C . PHE A 1 88 ? -4.335 -18.317 -6.219 1.00 71.31 88 PHE A C 1
ATOM 622 O O . PHE A 1 88 ? -4.936 -17.542 -6.964 1.00 71.31 88 PHE A O 1
ATOM 629 N N . PHE A 1 89 ? -3.988 -17.970 -4.976 1.00 79.88 89 PHE A N 1
ATOM 630 C CA . PHE A 1 89 ? -4.190 -16.617 -4.463 1.00 79.88 89 PHE A CA 1
ATOM 631 C C . PHE A 1 89 ? -3.049 -15.656 -4.816 1.00 79.88 89 PHE A C 1
ATOM 633 O O . PHE A 1 89 ? -3.341 -14.481 -5.001 1.00 79.88 89 PHE A O 1
ATOM 640 N N . GLU A 1 90 ? -1.800 -16.099 -4.991 1.00 82.25 90 GLU A N 1
ATOM 641 C CA . GLU A 1 90 ? -0.711 -15.241 -5.501 1.00 82.25 90 GLU A CA 1
ATOM 642 C C . GLU A 1 90 ? -1.000 -14.764 -6.938 1.00 82.25 90 GLU A C 1
ATOM 644 O O . GLU A 1 90 ? -0.765 -13.599 -7.259 1.00 82.25 90 GLU A O 1
ATOM 649 N N . ASP A 1 91 ? -1.627 -15.613 -7.762 1.00 86.69 91 ASP A N 1
ATOM 650 C CA . ASP A 1 91 ? -2.070 -15.278 -9.126 1.00 86.69 91 ASP A CA 1
ATOM 651 C C . ASP A 1 91 ? -3.264 -14.289 -9.172 1.00 86.69 91 ASP A C 1
ATOM 653 O O . ASP A 1 91 ? -3.669 -13.834 -10.244 1.00 86.69 91 ASP A O 1
ATOM 657 N N . ARG A 1 92 ? -3.854 -13.939 -8.019 1.00 92.06 92 ARG A N 1
ATOM 658 C CA . ARG A 1 92 ? -4.998 -13.008 -7.901 1.00 92.06 92 ARG A CA 1
ATOM 659 C C . ARG A 1 92 ? -4.706 -11.805 -6.998 1.00 92.06 92 ARG A C 1
ATOM 661 O O . ARG A 1 92 ? -5.244 -10.723 -7.221 1.00 92.06 92 ARG A O 1
ATOM 668 N N . PHE A 1 93 ? -3.873 -11.997 -5.981 1.00 94.88 93 PHE A N 1
ATOM 669 C CA . PHE A 1 93 ? -3.549 -11.058 -4.910 1.00 94.88 93 PHE A CA 1
ATOM 670 C C . PHE A 1 93 ? -2.071 -11.234 -4.505 1.00 94.88 93 PHE A C 1
ATOM 672 O O . PHE A 1 93 ? -1.785 -11.772 -3.429 1.00 94.88 93 PHE A O 1
ATOM 679 N N . PRO A 1 94 ? -1.120 -10.799 -5.352 1.00 94.12 94 PRO A N 1
ATOM 680 C CA . PRO A 1 94 ? 0.297 -11.069 -5.151 1.00 94.12 94 PRO A CA 1
ATOM 681 C C . PRO A 1 94 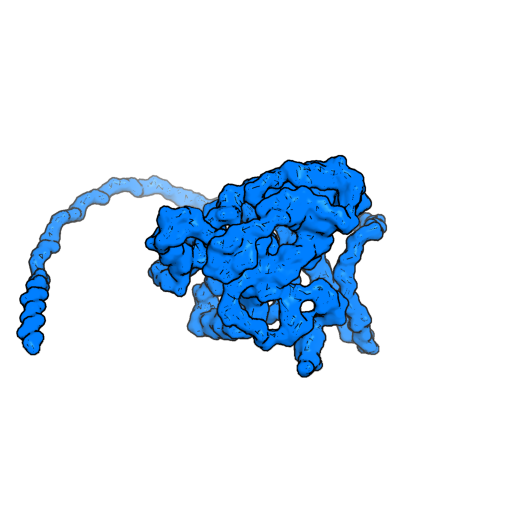? 0.855 -10.399 -3.893 1.00 94.12 94 PRO A C 1
ATOM 683 O O . PRO A 1 94 ? 0.537 -9.244 -3.590 1.00 94.12 94 PRO A O 1
ATOM 686 N N . SER A 1 95 ? 1.726 -11.127 -3.196 1.00 94.19 95 SER A N 1
ATOM 687 C CA . SER A 1 95 ? 2.448 -10.687 -2.002 1.00 94.19 95 SER A CA 1
ATOM 688 C C . SER A 1 95 ? 3.334 -9.464 -2.271 1.00 94.19 95 SER A C 1
ATOM 690 O O . SER A 1 95 ? 3.943 -9.310 -3.336 1.00 94.19 95 SER A O 1
ATOM 692 N N . ALA A 1 96 ? 3.522 -8.620 -1.255 1.00 95.94 96 ALA A N 1
ATOM 693 C CA . ALA A 1 96 ? 4.511 -7.546 -1.265 1.00 95.94 96 ALA A CA 1
ATOM 694 C C . ALA A 1 96 ? 5.940 -8.048 -1.559 1.00 95.94 96 ALA A C 1
ATOM 696 O O . ALA A 1 96 ? 6.750 -7.295 -2.103 1.00 95.94 96 ALA A O 1
ATOM 697 N N . ASN A 1 97 ? 6.259 -9.316 -1.268 1.00 93.25 97 ASN A N 1
ATOM 698 C CA . ASN A 1 97 ? 7.548 -9.929 -1.612 1.00 93.25 97 ASN A CA 1
ATOM 699 C C . ASN A 1 97 ? 7.764 -9.990 -3.139 1.00 93.25 97 ASN A C 1
ATOM 701 O O . ASN A 1 97 ? 8.871 -9.743 -3.631 1.00 93.25 97 ASN A O 1
ATOM 705 N N . THR A 1 98 ? 6.696 -10.223 -3.908 1.00 93.25 98 THR A N 1
ATOM 706 C CA . THR A 1 98 ? 6.708 -10.161 -5.376 1.00 93.25 98 THR A CA 1
ATOM 707 C C . THR A 1 98 ? 7.024 -8.734 -5.848 1.00 93.25 98 THR A C 1
ATOM 709 O O . THR A 1 98 ? 7.868 -8.537 -6.729 1.00 93.25 98 THR A O 1
ATOM 712 N N . CYS A 1 99 ? 6.469 -7.711 -5.186 1.00 95.62 99 CYS A N 1
ATOM 713 C CA . CYS A 1 99 ? 6.803 -6.304 -5.435 1.00 95.62 99 CYS A CA 1
ATOM 714 C C . CYS A 1 99 ? 8.255 -5.945 -5.044 1.00 95.62 99 CYS A C 1
ATOM 716 O O . CYS A 1 99 ? 8.924 -5.207 -5.777 1.00 95.62 99 CYS A O 1
ATOM 718 N N . ALA A 1 100 ? 8.769 -6.483 -3.930 1.00 95.62 100 ALA A N 1
ATOM 719 C CA . ALA A 1 100 ? 10.103 -6.200 -3.380 1.00 95.62 100 ALA A CA 1
ATOM 720 C C . ALA A 1 100 ? 11.240 -6.446 -4.384 1.00 95.62 100 ALA A C 1
ATOM 722 O O . ALA A 1 100 ? 12.223 -5.706 -4.420 1.00 95.62 100 ALA A O 1
ATOM 723 N N . THR A 1 101 ? 11.063 -7.449 -5.250 1.00 93.69 101 THR A N 1
ATOM 724 C CA . THR A 1 101 ? 12.004 -7.842 -6.310 1.00 93.69 101 THR A CA 1
ATOM 725 C C . THR A 1 101 ? 12.365 -6.692 -7.261 1.00 93.69 101 THR A C 1
ATOM 727 O O . THR A 1 101 ? 13.479 -6.655 -7.788 1.00 93.69 101 THR A O 1
ATOM 730 N N . CYS A 1 102 ? 11.436 -5.757 -7.488 1.00 96.88 102 CYS A N 1
ATOM 731 C CA . CYS A 1 102 ? 11.634 -4.592 -8.357 1.00 96.88 102 CYS A CA 1
ATOM 732 C C . CYS A 1 102 ? 11.560 -3.256 -7.602 1.00 96.88 102 CYS A C 1
ATOM 734 O O . CYS A 1 102 ? 12.192 -2.289 -8.028 1.00 96.88 102 CYS A O 1
ATOM 736 N N . HIS A 1 103 ? 10.849 -3.193 -6.473 1.00 97.69 103 HIS A N 1
ATOM 737 C CA . HIS A 1 103 ? 10.629 -1.984 -5.670 1.00 97.69 103 HIS A CA 1
ATOM 738 C C . HIS A 1 103 ? 11.213 -2.103 -4.244 1.00 97.69 103 HIS A C 1
ATOM 740 O O . HIS A 1 103 ? 10.488 -1.883 -3.271 1.00 97.69 103 HIS A O 1
ATOM 746 N N . PRO A 1 104 ? 12.512 -2.431 -4.078 1.00 97.00 104 PRO A N 1
ATOM 747 C CA . PRO A 1 104 ? 13.083 -2.765 -2.771 1.00 97.00 104 PRO A CA 1
ATOM 748 C C . PRO A 1 104 ? 13.040 -1.599 -1.774 1.00 97.00 104 PRO A C 1
ATOM 750 O O . PRO A 1 104 ? 12.888 -1.823 -0.577 1.00 97.00 104 PRO A O 1
ATOM 753 N N . ASP A 1 105 ? 13.141 -0.353 -2.249 1.00 97.25 105 ASP A N 1
ATOM 754 C CA . ASP A 1 105 ? 13.100 0.825 -1.379 1.00 97.25 105 ASP A CA 1
ATOM 755 C C . ASP A 1 105 ? 11.699 1.094 -0.814 1.00 97.25 105 ASP A C 1
ATOM 757 O O . ASP A 1 105 ? 11.576 1.348 0.382 1.00 97.25 105 ASP A O 1
ATOM 761 N N . HIS A 1 106 ? 10.647 0.982 -1.638 1.00 98.19 106 HIS A N 1
ATOM 762 C CA . HIS A 1 106 ? 9.264 1.107 -1.163 1.00 98.19 106 HIS A CA 1
ATOM 763 C C . HIS A 1 106 ? 8.878 -0.078 -0.272 1.00 98.19 106 HIS A C 1
ATOM 765 O O . HIS A 1 106 ? 8.228 0.130 0.745 1.00 98.19 106 HIS A O 1
ATOM 771 N N . TYR A 1 107 ? 9.312 -1.302 -0.610 1.00 98.12 107 TYR A N 1
ATOM 772 C CA . TYR A 1 107 ? 9.079 -2.476 0.233 1.00 98.12 107 TYR A CA 1
ATOM 773 C C . TYR A 1 107 ? 9.714 -2.308 1.615 1.00 98.12 107 TYR A C 1
ATOM 775 O O . TYR A 1 107 ? 9.039 -2.541 2.605 1.00 98.12 107 TYR A O 1
ATOM 783 N N . ARG A 1 108 ? 10.976 -1.861 1.705 1.00 97.44 108 ARG A N 1
ATOM 784 C CA . ARG A 1 108 ? 11.669 -1.641 2.989 1.00 97.44 108 ARG A CA 1
ATOM 785 C C . ARG A 1 108 ? 10.980 -0.589 3.864 1.00 97.44 108 ARG A C 1
ATOM 787 O O . ARG A 1 108 ? 10.976 -0.718 5.081 1.00 97.44 108 ARG A O 1
ATOM 794 N N . GLU A 1 109 ? 10.454 0.472 3.258 1.00 97.88 109 GLU A N 1
ATOM 795 C CA . GLU A 1 109 ? 9.683 1.497 3.973 1.00 97.88 109 GLU A CA 1
ATOM 796 C C . GLU A 1 109 ? 8.348 0.931 4.458 1.00 97.88 109 GLU A C 1
ATOM 798 O O . GLU A 1 109 ? 8.020 1.020 5.638 1.00 97.88 109 GLU A O 1
ATOM 803 N N . TRP A 1 110 ? 7.614 0.276 3.562 1.00 98.25 110 TRP A N 1
ATOM 804 C CA . TRP A 1 110 ? 6.330 -0.331 3.870 1.00 98.25 110 TRP A CA 1
ATOM 805 C C . TRP A 1 110 ? 6.438 -1.461 4.903 1.00 98.25 110 TRP A C 1
ATOM 807 O O . TRP A 1 110 ? 5.604 -1.532 5.798 1.00 98.25 110 TRP A O 1
ATOM 817 N N . SER A 1 111 ? 7.458 -2.317 4.851 1.00 96.75 111 SER A N 1
ATOM 818 C CA . SER A 1 111 ? 7.506 -3.549 5.650 1.00 96.75 111 SER A CA 1
ATOM 819 C C . SER A 1 111 ? 7.674 -3.328 7.154 1.00 96.75 111 SER A C 1
ATOM 821 O O . SER A 1 111 ? 7.393 -4.236 7.938 1.00 96.75 111 SER A O 1
ATOM 823 N N . VAL A 1 112 ? 8.090 -2.119 7.550 1.00 95.12 112 VAL A N 1
ATOM 824 C CA . VAL A 1 112 ? 8.181 -1.639 8.940 1.00 95.12 112 VAL A CA 1
ATOM 825 C C . VAL A 1 112 ? 7.003 -0.737 9.346 1.00 95.12 112 VAL A C 1
ATOM 827 O O . VAL A 1 112 ? 6.936 -0.302 10.494 1.00 95.12 112 VAL A O 1
ATOM 830 N N . SER A 1 113 ? 6.094 -0.423 8.417 1.00 96.88 113 SER A N 1
ATOM 831 C CA . SER A 1 113 ? 5.005 0.543 8.602 1.00 96.88 113 SER A CA 1
ATOM 832 C C . SER A 1 113 ? 3.838 0.002 9.431 1.00 96.88 113 SER A C 1
ATOM 834 O O . SER A 1 113 ? 3.606 -1.208 9.505 1.00 96.88 113 SER A O 1
ATOM 836 N N . GLN A 1 114 ? 3.016 0.907 9.972 1.00 95.88 114 GLN A N 1
ATOM 837 C CA . GLN A 1 114 ? 1.768 0.513 10.638 1.00 95.88 114 GLN A CA 1
ATOM 838 C C . GLN A 1 114 ? 0.732 -0.078 9.674 1.00 95.88 114 GLN A C 1
ATOM 840 O O . GLN A 1 114 ? -0.052 -0.942 10.056 1.00 95.88 114 GLN A O 1
ATOM 845 N N . HIS A 1 115 ? 0.790 0.302 8.397 1.00 97.38 115 HIS A N 1
ATOM 846 C CA . HIS A 1 115 ? 0.020 -0.325 7.325 1.00 97.38 115 HIS A CA 1
ATOM 847 C C . HIS A 1 115 ? 0.348 -1.818 7.174 1.00 97.38 115 HIS A C 1
ATOM 849 O O . HIS A 1 115 ? -0.568 -2.640 7.125 1.00 97.38 115 HIS A O 1
ATOM 855 N N . ALA A 1 116 ? 1.631 -2.187 7.196 1.00 96.81 116 ALA A N 1
ATOM 856 C CA . ALA A 1 116 ? 2.054 -3.585 7.129 1.00 96.81 116 ALA A CA 1
ATOM 857 C C . ALA A 1 116 ? 1.870 -4.347 8.457 1.00 96.81 116 ALA A C 1
ATOM 859 O O . ALA A 1 116 ? 1.745 -5.574 8.470 1.00 96.81 116 ALA A O 1
ATOM 860 N N . TYR A 1 117 ? 1.836 -3.632 9.587 1.00 96.38 117 TYR A N 1
ATOM 861 C CA . TYR A 1 117 ? 1.552 -4.198 10.910 1.00 96.38 117 TYR A CA 1
ATOM 862 C C . TYR A 1 117 ? 0.049 -4.385 11.191 1.00 96.38 117 TYR A C 1
ATOM 864 O O . TYR A 1 117 ? -0.306 -5.105 12.125 1.00 96.38 117 TYR A O 1
ATOM 872 N N . ALA A 1 118 ? -0.841 -3.786 10.388 1.00 95.69 118 ALA A N 1
ATOM 873 C CA . ALA A 1 118 ? -2.274 -3.675 10.673 1.00 95.69 118 ALA A CA 1
ATOM 874 C C . ALA A 1 118 ? -2.946 -5.016 11.023 1.00 95.69 118 ALA A C 1
ATOM 876 O O . ALA A 1 118 ? -3.623 -5.107 12.049 1.00 95.69 118 ALA A O 1
ATOM 877 N N . GLN A 1 119 ? -2.713 -6.071 10.230 1.00 95.31 119 GLN A N 1
ATOM 878 C CA . GLN A 1 119 ? -3.210 -7.418 10.540 1.00 95.31 119 GLN A CA 1
ATOM 879 C C . GLN A 1 119 ? -2.332 -8.165 11.554 1.00 95.31 119 GLN A C 1
ATOM 881 O O . GLN A 1 119 ? -2.811 -9.073 12.231 1.00 95.31 119 GLN A O 1
ATOM 886 N N . MET A 1 120 ? -1.056 -7.808 11.688 1.00 93.88 120 MET A N 1
ATOM 887 C CA . MET A 1 120 ? -0.089 -8.523 12.527 1.00 93.88 120 MET A CA 1
ATOM 888 C C . MET A 1 120 ? -0.159 -8.150 14.013 1.00 93.88 120 MET A C 1
ATOM 890 O O . MET A 1 120 ? 0.220 -8.966 14.851 1.00 93.88 120 MET A O 1
ATOM 894 N N . SER A 1 121 ? -0.698 -6.975 14.353 1.00 94.94 121 SER A N 1
ATOM 895 C CA . SER A 1 121 ? -0.838 -6.484 15.730 1.00 94.94 121 SER A CA 1
ATOM 896 C C . SER A 1 121 ? -1.632 -7.443 16.640 1.00 94.94 121 SER A C 1
ATOM 898 O O . SER A 1 121 ? -2.840 -7.629 16.444 1.00 94.94 121 SER A O 1
ATOM 900 N N . PRO A 1 122 ? -1.021 -8.033 17.690 1.00 93.62 122 PRO A N 1
ATOM 901 C CA . PRO A 1 122 ? -1.742 -8.886 18.638 1.00 93.62 122 PRO A CA 1
ATOM 902 C C . PRO A 1 122 ? -2.787 -8.113 19.443 1.00 93.62 122 PRO A C 1
ATOM 904 O O . PRO A 1 122 ? -3.828 -8.668 19.785 1.00 93.62 122 PRO A O 1
ATOM 907 N N . VAL A 1 123 ? -2.537 -6.823 19.703 1.00 93.75 123 VAL A N 1
ATOM 908 C CA . VAL A 1 123 ? -3.468 -5.926 20.402 1.00 93.75 123 VAL A CA 1
ATOM 909 C C . VAL A 1 123 ? -4.745 -5.749 19.580 1.00 93.75 123 VAL A C 1
ATOM 911 O O . VAL A 1 123 ? -5.842 -5.941 20.107 1.00 93.75 123 VAL A O 1
ATOM 914 N N . PHE A 1 124 ? -4.609 -5.481 18.275 1.00 94.81 124 PHE A N 1
ATOM 915 C CA . PHE A 1 124 ? -5.751 -5.420 17.363 1.00 94.81 124 PHE A CA 1
ATOM 916 C C . PHE A 1 124 ? -6.506 -6.754 17.313 1.00 94.81 124 PHE A C 1
ATOM 918 O O . PHE A 1 124 ? -7.717 -6.776 17.515 1.00 94.81 124 PHE A O 1
ATOM 925 N N . ASN A 1 125 ? -5.810 -7.875 17.095 1.00 95.00 125 ASN A N 1
ATOM 926 C CA . ASN A 1 125 ? -6.469 -9.177 16.966 1.00 95.00 125 ASN A CA 1
ATOM 927 C C . ASN A 1 125 ? -7.191 -9.599 18.261 1.00 95.00 125 ASN A C 1
ATOM 929 O O . ASN A 1 125 ? -8.297 -10.137 18.197 1.00 95.00 125 ASN A O 1
ATOM 933 N N . ALA A 1 126 ? -6.625 -9.302 19.436 1.00 95.25 126 ALA A N 1
ATOM 934 C CA . ALA A 1 126 ? -7.282 -9.530 20.722 1.00 95.25 126 ALA A CA 1
ATOM 935 C C . ALA A 1 126 ? -8.535 -8.653 20.899 1.00 95.25 126 ALA A C 1
ATOM 937 O O . ALA A 1 126 ? -9.573 -9.148 21.350 1.00 95.25 126 ALA A O 1
ATOM 938 N N . MET A 1 127 ? -8.473 -7.375 20.505 1.00 95.12 127 MET A N 1
ATOM 939 C CA . MET A 1 127 ? -9.624 -6.467 20.515 1.00 95.12 127 MET A CA 1
ATOM 940 C C . MET A 1 127 ? -10.726 -6.948 19.560 1.00 95.12 127 MET A C 1
ATOM 942 O O . MET A 1 127 ? -11.871 -7.102 19.979 1.00 95.12 127 MET A O 1
ATOM 946 N N . HIS A 1 128 ? -10.379 -7.247 18.307 1.00 95.62 128 HIS A N 1
ATOM 947 C CA . HIS A 1 128 ? -11.298 -7.729 17.271 1.00 95.62 128 HIS A CA 1
ATOM 948 C C . HIS A 1 128 ? -11.998 -9.031 17.684 1.00 95.62 128 HIS A C 1
ATOM 950 O O . HIS A 1 128 ? -13.227 -9.095 17.699 1.00 95.62 128 HIS A O 1
ATOM 956 N N . GLY A 1 129 ? -11.241 -10.035 18.141 1.00 95.25 129 GLY A N 1
ATOM 957 C CA . GLY A 1 129 ? -11.808 -11.287 18.656 1.00 95.25 129 GLY A CA 1
ATOM 958 C C . GLY A 1 129 ? -12.713 -11.085 19.878 1.00 95.25 129 GLY A C 1
ATOM 959 O O . GLY A 1 129 ? -13.744 -11.748 20.009 1.00 95.25 129 GLY A O 1
ATOM 960 N N . THR A 1 130 ? -12.383 -10.125 20.749 1.00 96.44 130 THR A N 1
ATOM 961 C CA . THR A 1 130 ? -13.234 -9.752 21.891 1.00 96.44 130 THR A CA 1
ATOM 962 C C . THR A 1 130 ? -14.542 -9.107 21.430 1.00 96.44 130 THR A C 1
ATOM 964 O O . THR A 1 130 ? -15.608 -9.496 21.906 1.00 96.44 130 THR A O 1
ATOM 967 N N . ILE A 1 131 ? -14.493 -8.173 20.475 1.00 94.56 131 ILE A N 1
ATOM 968 C CA . ILE A 1 131 ? -15.680 -7.503 19.923 1.00 94.56 131 ILE A CA 1
ATOM 969 C C . ILE A 1 131 ? -16.579 -8.505 19.192 1.00 94.56 131 ILE A C 1
ATOM 971 O O . ILE A 1 131 ? -17.783 -8.532 19.448 1.00 94.56 131 ILE A O 1
ATOM 975 N N . LEU A 1 132 ? -16.026 -9.380 18.346 1.00 94.19 132 LEU A N 1
ATOM 976 C CA . LEU A 1 132 ? -16.798 -10.434 17.679 1.00 94.19 132 LEU A CA 1
ATOM 977 C C . LEU A 1 132 ? -17.480 -11.368 18.685 1.00 94.19 132 LEU A C 1
ATOM 979 O O . LEU A 1 132 ? -18.661 -11.676 18.530 1.00 94.19 132 LEU A O 1
ATOM 983 N N . LYS A 1 133 ? -16.784 -11.759 19.759 1.00 95.25 133 LYS A N 1
ATOM 984 C CA . LYS A 1 133 ? -17.369 -12.575 20.832 1.00 95.25 133 LYS A CA 1
ATOM 985 C C . LYS A 1 133 ? -18.500 -11.849 21.568 1.00 95.25 133 LYS A C 1
ATOM 987 O O . LYS A 1 133 ? -19.551 -12.443 21.789 1.00 95.25 133 LYS A O 1
ATOM 992 N N . LEU A 1 134 ? -18.309 -10.580 21.938 1.00 96.00 134 LEU A N 1
ATOM 993 C CA . LEU A 1 134 ? -19.316 -9.775 22.648 1.00 96.00 134 LEU A CA 1
ATOM 994 C C . LEU A 1 134 ? -20.544 -9.456 21.784 1.00 96.00 134 LEU A C 1
ATOM 996 O O . LEU A 1 134 ? -21.648 -9.344 22.307 1.00 96.00 134 LEU A O 1
ATOM 1000 N N . THR A 1 135 ? -20.356 -9.328 20.471 1.00 93.38 135 THR A N 1
ATOM 1001 C CA . THR A 1 135 ? -21.428 -9.048 19.502 1.00 93.38 135 THR A CA 1
ATOM 1002 C C . THR A 1 135 ? -22.031 -10.310 18.883 1.00 93.38 135 THR A C 1
ATOM 1004 O O . THR A 1 135 ? -22.900 -10.204 18.020 1.00 93.38 135 THR A O 1
ATOM 1007 N N . ASN A 1 136 ? -21.597 -11.507 19.300 1.00 92.88 136 ASN A N 1
ATOM 1008 C CA . ASN A 1 136 ? -22.003 -12.791 18.716 1.00 92.88 136 ASN A CA 1
ATOM 1009 C C . ASN A 1 136 ? -21.894 -12.795 17.174 1.00 92.88 136 ASN A C 1
ATOM 1011 O O . ASN A 1 136 ? -22.824 -13.182 16.467 1.00 92.88 136 ASN A O 1
ATOM 1015 N N . GLY A 1 137 ? -20.779 -12.269 16.659 1.00 88.06 137 GLY A N 1
ATOM 1016 C CA . GLY A 1 137 ? -20.497 -12.127 15.228 1.00 88.06 137 GLY A CA 1
ATOM 1017 C C . GLY A 1 137 ? -21.236 -10.987 14.513 1.00 88.06 137 GLY A C 1
ATOM 1018 O O . GLY A 1 137 ? -20.909 -10.692 13.374 1.00 88.06 137 GLY A O 1
ATOM 1019 N N . THR A 1 138 ? -22.190 -10.288 15.143 1.00 89.88 138 THR A N 1
ATOM 1020 C CA . THR A 1 138 ? -23.006 -9.262 14.446 1.00 89.88 138 THR A CA 1
ATOM 1021 C C . THR A 1 138 ? -22.246 -7.992 14.045 1.00 89.88 138 THR A C 1
ATOM 1023 O O . THR A 1 138 ? -22.735 -7.232 13.212 1.00 89.88 138 THR A O 1
ATOM 1026 N N . ASN A 1 139 ? -21.040 -7.770 14.580 1.00 88.81 139 ASN A N 1
ATOM 1027 C CA . ASN A 1 139 ? -20.111 -6.746 14.086 1.00 88.81 139 ASN A CA 1
ATOM 1028 C C . ASN A 1 139 ? -19.508 -7.101 12.710 1.00 88.81 139 ASN A C 1
ATOM 1030 O O . ASN A 1 139 ? -19.093 -6.208 11.972 1.00 88.81 139 ASN A O 1
ATOM 1034 N N . GLY A 1 140 ? -19.467 -8.393 12.377 1.00 90.00 140 GLY A N 1
ATOM 1035 C CA . GLY A 1 140 ? -18.979 -8.926 11.113 1.00 90.00 140 GLY A CA 1
ATOM 1036 C C . GLY A 1 140 ? -17.576 -8.452 10.723 1.00 90.00 140 GLY A C 1
ATOM 1037 O O . GLY A 1 140 ? -16.712 -8.165 11.561 1.00 90.00 140 GLY A O 1
ATOM 1038 N N . ASP A 1 141 ? -17.390 -8.266 9.418 1.00 91.44 141 ASP A N 1
ATOM 1039 C CA . ASP A 1 141 ? -16.155 -7.781 8.802 1.00 91.44 141 ASP A CA 1
ATOM 1040 C C . ASP A 1 141 ? -15.754 -6.320 9.146 1.00 91.44 141 ASP A C 1
ATOM 1042 O O . ASP A 1 141 ? -14.794 -5.807 8.571 1.00 91.44 141 ASP A O 1
ATOM 1046 N N . PHE A 1 142 ? -16.459 -5.614 10.047 1.00 91.31 142 PHE A N 1
ATOM 1047 C CA . PHE A 1 142 ? -16.299 -4.166 10.270 1.00 91.31 142 PHE A CA 1
ATOM 1048 C C . PHE A 1 142 ? -14.867 -3.727 10.607 1.00 91.31 142 PHE A C 1
ATOM 1050 O O . PHE A 1 142 ? -14.362 -2.788 9.998 1.00 91.31 142 PHE A O 1
ATOM 1057 N N . CYS A 1 143 ? -14.201 -4.400 11.546 1.00 92.25 143 CYS A N 1
ATOM 1058 C CA . CYS A 1 143 ? -12.816 -4.075 11.901 1.00 92.25 143 CYS A CA 1
ATOM 1059 C C . CYS A 1 143 ? -11.833 -4.614 10.850 1.00 92.25 143 CYS A C 1
ATOM 1061 O O . CYS A 1 143 ? -10.865 -3.964 10.460 1.00 92.25 143 CYS A O 1
ATOM 1063 N N . ILE A 1 144 ? -12.084 -5.838 10.396 1.00 92.75 144 ILE A N 1
ATOM 1064 C CA . ILE A 1 144 ? -11.118 -6.657 9.667 1.00 92.75 144 ILE A CA 1
ATOM 1065 C C . ILE A 1 144 ? -11.016 -6.281 8.180 1.00 92.75 144 ILE A C 1
ATOM 1067 O O . ILE A 1 144 ? -9.945 -6.431 7.602 1.00 92.75 144 ILE A O 1
ATOM 1071 N N . ARG A 1 145 ? -12.048 -5.658 7.588 1.00 92.62 145 ARG A N 1
ATOM 1072 C CA . ARG A 1 145 ? -11.989 -5.075 6.230 1.00 92.62 145 ARG A CA 1
ATOM 1073 C C . ARG A 1 145 ? -10.943 -3.968 6.074 1.00 92.62 145 ARG A C 1
ATOM 1075 O O . ARG A 1 145 ? -10.431 -3.794 4.978 1.00 92.62 145 ARG A O 1
ATOM 1082 N N . CYS A 1 146 ? -10.621 -3.242 7.149 1.00 93.88 146 CYS A N 1
ATOM 1083 C CA . CYS A 1 146 ? -9.552 -2.241 7.155 1.00 93.88 146 CYS A CA 1
ATOM 1084 C C . CYS A 1 146 ? -8.194 -2.865 7.493 1.00 93.88 146 CYS A C 1
ATOM 1086 O O . CYS A 1 146 ? -7.177 -2.404 6.998 1.00 93.88 146 CYS A O 1
ATOM 1088 N N . HIS A 1 147 ? -8.155 -3.899 8.337 1.00 95.81 147 HIS A N 1
ATOM 1089 C CA . HIS A 1 147 ? -6.890 -4.465 8.814 1.00 95.81 147 HIS A CA 1
ATOM 1090 C C . HIS A 1 147 ? -6.318 -5.556 7.904 1.00 95.81 147 HIS A C 1
ATOM 1092 O O . HIS A 1 147 ? -5.101 -5.650 7.805 1.00 95.81 147 HIS A O 1
ATOM 1098 N N . THR A 1 148 ? -7.153 -6.314 7.186 1.00 95.94 148 THR A N 1
ATOM 1099 C CA . THR A 1 148 ? -6.755 -7.190 6.070 1.00 95.94 148 THR A CA 1
ATOM 1100 C C . THR A 1 148 ? -7.771 -7.109 4.918 1.00 95.94 148 THR A C 1
ATOM 1102 O O . THR A 1 148 ? -8.636 -7.973 4.745 1.00 95.94 148 THR A O 1
ATOM 1105 N N . PRO A 1 149 ? -7.690 -6.053 4.086 1.00 96.31 149 PRO A N 1
ATOM 1106 C CA . PRO A 1 149 ? -8.581 -5.899 2.938 1.00 96.31 149 PRO A CA 1
ATOM 1107 C C . PRO A 1 149 ? -8.478 -7.077 1.961 1.00 96.31 149 PRO A C 1
ATOM 1109 O O . PRO A 1 149 ? -9.495 -7.519 1.431 1.00 96.31 149 PRO A O 1
ATOM 1112 N N . VAL A 1 150 ? -7.273 -7.631 1.765 1.00 96.12 150 VAL A N 1
ATOM 1113 C CA . VAL A 1 150 ? -7.046 -8.808 0.908 1.00 96.12 150 VAL A CA 1
ATOM 1114 C C . VAL A 1 150 ? -7.748 -10.044 1.465 1.00 96.12 150 VAL A C 1
ATOM 1116 O O . VAL A 1 150 ? -8.494 -10.676 0.721 1.00 96.12 150 VAL A O 1
ATOM 1119 N N . GLY A 1 151 ? -7.617 -10.330 2.768 1.00 95.38 151 GLY A N 1
ATOM 1120 C CA . GLY A 1 151 ? -8.315 -11.446 3.414 1.00 95.38 151 GLY A CA 1
ATOM 1121 C C . GLY A 1 151 ? -9.831 -11.374 3.213 1.00 95.38 151 GLY A C 1
ATOM 1122 O O . GLY A 1 151 ? -10.468 -12.371 2.880 1.00 95.38 151 GLY A O 1
ATOM 1123 N N . MET A 1 152 ? -10.413 -10.175 3.317 1.00 95.00 152 MET A N 1
ATOM 1124 C CA . MET A 1 152 ? -11.847 -9.971 3.076 1.00 95.00 152 MET A CA 1
ATOM 1125 C C . MET A 1 152 ? -12.246 -10.020 1.591 1.00 95.00 152 MET A C 1
ATOM 1127 O O . MET A 1 152 ? -13.386 -10.367 1.296 1.00 95.00 152 MET A O 1
ATOM 1131 N N . ASN A 1 153 ? -11.338 -9.727 0.651 1.00 94.50 153 ASN A N 1
ATOM 1132 C CA . ASN A 1 153 ? -11.597 -9.892 -0.787 1.00 94.50 153 ASN A CA 1
ATOM 1133 C C . ASN A 1 153 ? -11.564 -11.374 -1.211 1.00 94.50 153 ASN A C 1
ATOM 1135 O O . ASN A 1 153 ? -12.362 -11.774 -2.054 1.00 94.50 153 ASN A O 1
ATOM 1139 N N . ILE A 1 154 ? -10.707 -12.206 -0.600 1.00 93.31 154 ILE A N 1
ATOM 1140 C CA . ILE A 1 154 ? -10.666 -13.660 -0.870 1.00 93.31 154 ILE A CA 1
ATOM 1141 C C . ILE A 1 154 ? -11.687 -14.480 -0.065 1.00 93.31 154 ILE A C 1
ATOM 1143 O O . ILE A 1 154 ? -11.826 -15.678 -0.309 1.00 93.31 154 ILE A O 1
ATOM 1147 N N . GLY A 1 155 ? -12.411 -13.857 0.870 1.00 92.12 155 GLY A N 1
ATOM 1148 C CA . GLY A 1 155 ? -13.419 -14.528 1.697 1.00 92.12 155 GLY A CA 1
ATOM 1149 C C . GLY A 1 155 ? -12.847 -15.331 2.871 1.00 92.12 155 GLY A C 1
ATOM 1150 O O . GLY A 1 155 ? -13.462 -16.310 3.292 1.00 92.12 155 GLY A O 1
ATOM 1151 N N . GLU A 1 156 ? -11.686 -14.943 3.412 1.00 93.94 156 GLU A N 1
ATOM 1152 C CA . GLU A 1 156 ? -11.190 -15.514 4.670 1.00 93.94 156 GLU A CA 1
ATOM 1153 C C . GLU A 1 156 ? -12.186 -15.286 5.823 1.00 93.94 156 GLU A C 1
ATOM 1155 O O . GLU A 1 156 ? -12.830 -14.235 5.890 1.00 93.94 156 GLU A O 1
ATOM 1160 N N . PRO A 1 157 ? -12.252 -16.207 6.803 1.00 93.81 157 PRO A N 1
ATOM 1161 C CA . PRO A 1 157 ? -12.945 -15.973 8.060 1.00 93.81 157 PRO A CA 1
ATOM 1162 C C . PRO A 1 157 ? -12.586 -14.632 8.716 1.00 93.81 157 PRO A C 1
ATOM 1164 O O . PRO A 1 157 ? -11.414 -14.246 8.844 1.00 93.81 157 PRO A O 1
ATOM 1167 N N . GLU A 1 158 ? -13.621 -13.954 9.218 1.00 92.50 158 GLU A N 1
ATOM 1168 C CA . GLU A 1 158 ? -13.510 -12.678 9.934 1.00 92.50 158 GLU A CA 1
ATOM 1169 C C . GLU A 1 158 ? -12.538 -12.776 11.118 1.00 92.50 158 GLU A C 1
ATOM 1171 O O . GLU A 1 158 ? -11.800 -11.832 11.402 1.00 92.50 158 GLU A O 1
ATOM 1176 N N . PHE A 1 159 ? -12.485 -13.939 11.776 1.00 93.38 159 PHE A N 1
ATOM 1177 C CA . PHE A 1 159 ? -11.527 -14.252 12.829 1.00 93.38 159 PHE A CA 1
ATOM 1178 C C . PHE A 1 159 ? -10.862 -15.609 12.598 1.00 93.38 159 PHE A C 1
ATOM 1180 O O . PHE A 1 159 ? -11.517 -16.649 12.596 1.00 93.38 159 PHE A O 1
ATOM 1187 N N . MET A 1 160 ? -9.540 -15.587 12.451 1.00 93.31 160 MET A N 1
ATOM 1188 C CA . MET A 1 160 ? -8.671 -16.758 12.374 1.00 93.31 160 MET A CA 1
ATOM 1189 C C . MET A 1 160 ? -7.249 -16.359 12.787 1.00 93.31 160 MET A C 1
ATOM 1191 O O . MET A 1 160 ? -6.932 -15.172 12.889 1.00 93.31 160 MET A O 1
ATOM 1195 N N . SER A 1 161 ? -6.387 -17.343 13.032 1.00 91.38 161 SER A N 1
ATOM 1196 C CA . SER A 1 161 ? -4.982 -17.092 13.358 1.00 91.38 161 SER A CA 1
ATOM 1197 C C . SER A 1 161 ? -4.224 -16.513 12.163 1.00 91.38 161 SER A C 1
ATOM 1199 O O . SER A 1 161 ? -4.340 -17.016 11.046 1.00 91.38 161 SER A O 1
ATOM 1201 N N . ASN A 1 162 ? -3.333 -15.549 12.409 1.00 91.25 162 ASN A N 1
ATOM 1202 C CA . ASN A 1 162 ? -2.353 -15.108 11.409 1.00 91.25 162 ASN A CA 1
ATOM 1203 C C . ASN A 1 162 ? -1.400 -16.229 10.971 1.00 91.25 162 ASN A C 1
ATOM 1205 O O . ASN A 1 162 ? -0.767 -16.108 9.935 1.00 91.25 162 ASN A O 1
ATOM 1209 N N . MET A 1 163 ? -1.283 -17.334 11.708 1.00 88.50 163 MET A N 1
ATOM 1210 C CA . MET A 1 163 ? -0.519 -18.491 11.221 1.00 88.50 163 MET A CA 1
ATOM 1211 C C . MET A 1 163 ? -1.196 -19.180 10.029 1.00 88.50 163 MET A C 1
ATOM 1213 O O . MET A 1 163 ? -0.499 -19.803 9.234 1.00 88.50 163 MET A O 1
ATOM 1217 N N . ASP A 1 164 ? -2.518 -19.029 9.907 1.00 89.12 164 ASP A N 1
ATOM 1218 C CA . ASP A 1 164 ? -3.372 -19.786 8.988 1.00 89.12 164 ASP A CA 1
ATOM 1219 C C . ASP A 1 164 ? -3.990 -18.902 7.883 1.00 89.12 164 ASP A C 1
ATOM 1221 O O . ASP A 1 164 ? -4.576 -19.425 6.939 1.00 89.12 164 ASP A O 1
ATOM 1225 N N . ARG A 1 165 ? -3.857 -17.567 7.979 1.00 90.56 165 ARG A N 1
ATOM 1226 C CA . ARG A 1 165 ? -4.200 -16.622 6.898 1.00 90.56 165 ARG A CA 1
ATOM 1227 C C . ARG A 1 165 ? -3.248 -16.771 5.704 1.00 90.56 165 ARG A C 1
ATOM 1229 O O . ARG A 1 165 ? -2.053 -17.027 5.894 1.00 90.56 165 ARG A O 1
ATOM 1236 N N . PHE A 1 166 ? -3.758 -16.521 4.497 1.00 89.94 166 PHE A N 1
ATOM 1237 C CA . PHE A 1 166 ? -2.963 -16.441 3.270 1.00 89.94 166 PHE A CA 1
ATOM 1238 C C . PHE A 1 166 ? -1.860 -15.376 3.399 1.00 89.94 166 PHE A C 1
ATOM 1240 O O . PHE A 1 166 ? -2.013 -14.393 4.127 1.00 89.94 166 PHE A O 1
ATOM 1247 N N . ALA A 1 167 ? -0.732 -15.571 2.706 1.00 88.25 167 ALA A N 1
ATOM 1248 C CA . ALA A 1 167 ? 0.459 -14.736 2.850 1.00 88.25 167 ALA A CA 1
ATOM 1249 C C . ALA A 1 167 ? 0.141 -13.238 2.722 1.00 88.25 167 ALA A C 1
ATOM 1251 O O . ALA A 1 167 ? 0.367 -12.495 3.679 1.00 88.25 167 ALA A O 1
ATOM 1252 N N . THR A 1 168 ? -0.484 -12.836 1.616 1.00 93.44 168 THR A N 1
ATOM 1253 C CA . THR A 1 168 ? -0.861 -11.446 1.323 1.00 93.44 168 THR A CA 1
ATOM 1254 C C . THR A 1 168 ? -1.930 -10.897 2.279 1.00 93.44 168 THR A C 1
ATOM 1256 O O . THR A 1 168 ? -1.940 -9.707 2.582 1.00 93.44 168 THR A O 1
ATOM 1259 N N . SER A 1 169 ? -2.795 -11.743 2.852 1.00 95.06 169 SER A N 1
ATOM 1260 C CA . SER A 1 169 ? -3.760 -11.320 3.883 1.00 95.06 169 SER A CA 1
ATOM 1261 C C . SER A 1 169 ? -3.073 -10.874 5.181 1.00 95.06 169 SER A C 1
ATOM 1263 O O . SER A 1 169 ? -3.588 -10.015 5.897 1.00 95.06 169 SER A O 1
ATOM 1265 N N . ARG A 1 170 ? -1.901 -11.431 5.508 1.00 93.19 170 ARG A N 1
ATOM 1266 C CA . ARG A 1 170 ? -1.134 -11.091 6.726 1.00 93.19 170 ARG A CA 1
ATOM 1267 C C . ARG A 1 170 ? -0.353 -9.792 6.602 1.00 93.19 170 ARG A C 1
ATOM 1269 O O . ARG A 1 170 ? -0.001 -9.187 7.607 1.00 93.19 170 ARG A O 1
ATOM 1276 N N . GLU A 1 171 ? -0.109 -9.356 5.375 1.00 95.94 171 GLU A N 1
ATOM 1277 C CA . GLU A 1 171 ? 0.586 -8.112 5.049 1.00 95.94 171 GLU A CA 1
ATOM 1278 C C . GLU A 1 171 ? -0.254 -6.855 5.352 1.00 95.94 171 GLU A C 1
ATOM 1280 O O . GLU A 1 171 ? 0.225 -5.736 5.203 1.00 95.94 171 GLU A O 1
ATOM 1285 N N . GLY A 1 172 ? -1.504 -7.012 5.793 1.00 95.88 172 GLY A N 1
ATOM 1286 C CA . GLY A 1 172 ? -2.369 -5.908 6.191 1.00 95.88 172 GLY A CA 1
ATOM 1287 C C . GLY A 1 172 ? -2.729 -4.988 5.023 1.00 95.88 172 GLY A C 1
ATOM 1288 O O . GLY A 1 172 ? -3.287 -5.435 4.019 1.00 95.88 172 GLY A O 1
ATOM 1289 N N . ILE A 1 173 ? -2.400 -3.699 5.135 1.00 97.56 173 ILE A N 1
ATOM 1290 C CA . ILE A 1 173 ? -2.480 -2.740 4.024 1.00 97.56 173 ILE A CA 1
ATOM 1291 C C . ILE A 1 173 ? -1.241 -2.930 3.131 1.00 97.56 173 ILE A C 1
ATOM 1293 O O . ILE A 1 173 ? -0.279 -2.164 3.193 1.00 97.56 173 ILE A O 1
ATOM 1297 N N . THR A 1 174 ? -1.240 -3.995 2.327 1.00 97.44 174 THR A N 1
ATOM 1298 C CA . THR A 1 174 ? -0.159 -4.327 1.378 1.00 97.44 174 THR A CA 1
ATOM 1299 C C . THR A 1 174 ? -0.179 -3.455 0.111 1.00 97.44 174 THR A C 1
ATOM 1301 O O . THR A 1 174 ? -1.124 -2.704 -0.134 1.00 97.44 174 THR A O 1
ATOM 1304 N N . CYS A 1 175 ? 0.846 -3.572 -0.739 1.00 97.75 175 CYS A N 1
ATOM 1305 C CA . CYS A 1 175 ? 1.020 -2.797 -1.971 1.00 97.75 175 CYS A CA 1
ATOM 1306 C C . CYS A 1 175 ? -0.244 -2.782 -2.850 1.00 97.75 175 CYS A C 1
ATOM 1308 O O . CYS A 1 175 ? -0.675 -1.720 -3.306 1.00 97.75 175 CYS A O 1
ATOM 1310 N N . ILE A 1 176 ? -0.865 -3.947 -3.063 1.00 97.38 176 ILE A N 1
ATOM 1311 C CA . ILE A 1 176 ? -2.046 -4.083 -3.926 1.00 97.38 176 ILE A CA 1
ATOM 1312 C C . ILE A 1 176 ? -3.320 -3.458 -3.341 1.00 97.38 176 ILE A C 1
ATOM 1314 O O . ILE A 1 176 ? -4.210 -3.106 -4.110 1.00 97.38 176 ILE A O 1
ATOM 1318 N N . VAL A 1 177 ? -3.398 -3.224 -2.025 1.00 97.12 177 VAL A N 1
ATOM 1319 C CA . VAL A 1 177 ? -4.553 -2.545 -1.405 1.00 97.12 177 VAL A CA 1
ATOM 1320 C C . VAL A 1 177 ? -4.701 -1.116 -1.929 1.00 97.12 177 VAL A C 1
ATOM 1322 O O . VAL A 1 177 ? -5.822 -0.641 -2.058 1.00 97.12 177 VAL A O 1
ATOM 1325 N N . CYS A 1 178 ? -3.595 -0.452 -2.281 1.00 96.62 178 CYS A N 1
ATOM 1326 C CA . CYS A 1 178 ? -3.610 0.871 -2.912 1.00 96.62 178 CYS A CA 1
ATOM 1327 C C . CYS A 1 178 ? -3.412 0.790 -4.434 1.00 96.62 178 CYS A C 1
ATOM 1329 O O . CYS A 1 178 ? -4.097 1.479 -5.187 1.00 96.62 178 CYS A O 1
ATOM 1331 N N . HIS A 1 179 ? -2.488 -0.056 -4.902 1.00 97.62 179 HIS A N 1
ATOM 1332 C CA . HIS A 1 179 ? -2.078 -0.117 -6.311 1.00 97.62 179 HIS A CA 1
ATOM 1333 C C . HIS A 1 179 ? -2.929 -1.040 -7.196 1.00 97.62 179 HIS A C 1
ATOM 1335 O O . HIS A 1 179 ? -2.649 -1.152 -8.388 1.00 97.62 179 HIS A O 1
ATOM 1341 N N . ARG A 1 180 ? -3.980 -1.671 -6.659 1.00 96.31 180 ARG A N 1
ATOM 1342 C CA . ARG A 1 180 ? -5.018 -2.382 -7.428 1.00 96.31 180 ARG A CA 1
ATOM 1343 C C . ARG A 1 180 ? -6.428 -1.863 -7.128 1.00 96.31 180 ARG A C 1
ATOM 1345 O O . ARG A 1 180 ? -7.396 -2.616 -7.152 1.00 96.31 180 ARG A O 1
ATOM 1352 N N . LEU A 1 181 ? -6.563 -0.561 -6.867 1.00 94.06 181 LEU A N 1
ATOM 1353 C CA . LEU A 1 181 ? -7.859 0.123 -6.857 1.00 94.06 181 LEU A CA 1
ATOM 1354 C C . LEU A 1 181 ? -8.055 0.877 -8.172 1.00 94.06 181 LEU A C 1
ATOM 1356 O O . LEU A 1 181 ? -7.238 1.717 -8.535 1.00 94.06 181 LEU A O 1
ATOM 1360 N N . GLN A 1 182 ? -9.168 0.599 -8.851 1.00 91.06 182 GLN A N 1
ATOM 1361 C CA . GLN A 1 182 ? -9.560 1.275 -10.095 1.00 91.06 182 GLN A CA 1
ATOM 1362 C C . GLN A 1 182 ? -10.715 2.273 -9.922 1.00 91.06 182 GLN A C 1
ATOM 1364 O O . GLN A 1 182 ? -11.054 2.989 -10.859 1.00 91.06 182 GLN A O 1
ATOM 1369 N N . ASN A 1 183 ? -11.354 2.288 -8.747 1.00 91.75 183 ASN A N 1
ATOM 1370 C CA . ASN A 1 183 ? -12.610 2.997 -8.507 1.00 91.75 183 ASN A CA 1
ATOM 1371 C C . ASN A 1 183 ? -12.492 4.021 -7.367 1.00 91.75 183 ASN A C 1
ATOM 1373 O O . ASN A 1 183 ? -11.877 3.730 -6.338 1.00 91.75 183 ASN A O 1
ATOM 1377 N N . PRO A 1 184 ? -13.149 5.187 -7.498 1.00 91.00 184 PRO A N 1
ATOM 1378 C CA . PRO A 1 184 ? -13.203 6.203 -6.457 1.00 91.00 184 PRO A CA 1
ATOM 1379 C C . PRO A 1 184 ? -14.251 5.866 -5.383 1.00 91.00 184 PRO A C 1
ATOM 1381 O O . PRO A 1 184 ? -15.376 6.361 -5.423 1.00 91.00 184 PRO A O 1
ATOM 1384 N N . TYR A 1 185 ? -13.902 5.014 -4.415 1.00 88.31 185 TYR A N 1
ATOM 1385 C CA . TYR A 1 185 ? -14.856 4.544 -3.398 1.00 88.31 185 TYR A CA 1
ATOM 1386 C C . TYR A 1 185 ? -15.346 5.644 -2.440 1.00 88.31 185 TYR A C 1
ATOM 1388 O O . TYR A 1 185 ? -16.512 5.646 -2.047 1.00 88.31 185 TYR A O 1
ATOM 1396 N N . GLY A 1 186 ? -14.486 6.597 -2.067 1.00 87.56 186 GLY A N 1
ATOM 1397 C CA . GLY A 1 186 ? -14.823 7.625 -1.079 1.00 87.56 186 GLY A CA 1
ATOM 1398 C C . GLY A 1 186 ? -15.021 7.050 0.331 1.00 87.56 186 GLY A C 1
ATOM 1399 O O . GLY A 1 186 ? -14.398 6.062 0.704 1.00 87.56 186 GLY A O 1
ATOM 1400 N N . LYS A 1 187 ? -15.888 7.674 1.138 1.00 84.50 187 LYS A N 1
ATOM 1401 C CA . LYS A 1 187 ? -16.093 7.361 2.568 1.00 84.50 187 LYS A CA 1
ATOM 1402 C C . LYS A 1 187 ? -16.888 6.056 2.790 1.00 84.50 187 LYS A C 1
ATOM 1404 O O . LYS A 1 187 ? -18.017 6.093 3.273 1.00 84.50 187 LYS A O 1
ATOM 1409 N N . VAL A 1 188 ? -16.317 4.906 2.424 1.00 83.88 188 VAL A N 1
ATOM 1410 C CA . VAL A 1 188 ? -16.935 3.565 2.578 1.00 83.88 188 VAL A CA 1
ATOM 1411 C C . VAL A 1 188 ? -16.389 2.758 3.762 1.00 83.88 188 VAL A C 1
ATOM 1413 O O . VAL A 1 188 ? -16.719 1.579 3.904 1.00 83.88 188 VAL A O 1
ATOM 1416 N N . SER A 1 189 ? -15.549 3.377 4.600 1.00 88.06 189 SER A N 1
ATOM 1417 C CA . SER A 1 189 ? -14.931 2.771 5.788 1.00 88.06 189 SER A CA 1
ATOM 1418 C C . SER A 1 189 ? -14.320 1.394 5.477 1.00 88.06 189 SER A C 1
ATOM 1420 O O . SER A 1 189 ? -14.779 0.365 5.968 1.00 88.06 189 SER A O 1
ATOM 1422 N N . GLY A 1 190 ? -13.332 1.380 4.578 1.00 87.00 190 GLY A N 1
ATOM 1423 C CA . GLY A 1 190 ? -12.486 0.227 4.248 1.00 87.00 190 GLY A CA 1
ATOM 1424 C C . GLY A 1 190 ? -13.098 -0.873 3.379 1.00 87.00 190 GLY A C 1
ATOM 1425 O O . GLY A 1 190 ? -12.393 -1.823 3.052 1.00 87.00 190 GLY A O 1
ATOM 1426 N N . ARG A 1 191 ? -14.374 -0.793 2.963 1.00 87.94 191 ARG A N 1
ATOM 1427 C CA . ARG A 1 191 ? -14.954 -1.793 2.040 1.00 87.94 191 ARG A CA 1
ATOM 1428 C C . ARG A 1 191 ? -14.474 -1.559 0.598 1.00 87.94 191 ARG A C 1
ATOM 1430 O O . ARG A 1 191 ? -15.184 -0.991 -0.226 1.00 87.94 191 ARG A O 1
ATOM 1437 N N . LEU A 1 192 ? -13.249 -2.001 0.329 1.00 90.94 192 LEU A N 1
ATOM 1438 C CA . LEU A 1 192 ? -12.548 -1.909 -0.951 1.00 90.94 192 LEU A CA 1
ATOM 1439 C C . LEU A 1 192 ? -12.718 -3.200 -1.759 1.00 90.94 192 LEU A C 1
ATOM 1441 O O . LEU A 1 192 ? -12.393 -4.272 -1.250 1.00 90.94 192 LEU A O 1
ATOM 1445 N N . ALA A 1 193 ? -13.145 -3.100 -3.021 1.00 93.44 193 ALA A N 1
ATOM 1446 C CA . ALA A 1 193 ? -12.942 -4.180 -3.987 1.00 93.44 193 ALA A CA 1
ATOM 1447 C C . ALA A 1 193 ? -11.596 -3.963 -4.696 1.00 93.44 193 ALA A C 1
ATOM 1449 O O . ALA A 1 193 ? -11.397 -2.955 -5.388 1.00 93.44 193 ALA A O 1
ATOM 1450 N N . ILE A 1 194 ? -10.671 -4.889 -4.463 1.00 95.38 194 ILE A N 1
ATOM 1451 C CA . ILE A 1 194 ? -9.329 -4.914 -5.044 1.00 95.38 194 ILE A CA 1
ATOM 1452 C C . ILE A 1 194 ? -9.425 -5.624 -6.398 1.00 95.38 194 ILE A C 1
ATOM 1454 O O . ILE A 1 194 ? -10.052 -6.674 -6.509 1.00 95.38 194 ILE A O 1
ATOM 1458 N N . VAL A 1 195 ? -8.829 -5.044 -7.440 1.00 96.25 195 VAL A N 1
ATOM 1459 C CA . VAL A 1 195 ? -8.779 -5.655 -8.774 1.00 96.25 195 VAL A CA 1
ATOM 1460 C C . VAL A 1 195 ? -7.876 -6.883 -8.721 1.00 96.25 195 VAL A C 1
ATOM 1462 O O . VAL A 1 195 ? -6.704 -6.772 -8.371 1.00 96.25 195 VAL A O 1
ATOM 1465 N N . GLU A 1 196 ? -8.412 -8.047 -9.071 1.00 95.56 196 GLU A N 1
ATOM 1466 C CA . GLU A 1 196 ? -7.651 -9.297 -9.071 1.00 95.56 196 GLU A CA 1
ATOM 1467 C C . GLU A 1 196 ? -6.619 -9.344 -10.207 1.00 95.56 196 GLU A C 1
ATOM 1469 O O . GLU A 1 196 ? -6.802 -8.730 -11.261 1.00 95.56 196 GLU A O 1
ATOM 1474 N N . GLY A 1 197 ? -5.537 -10.090 -9.997 1.00 94.31 197 GLY A N 1
ATOM 1475 C CA . GLY A 1 197 ? -4.594 -10.499 -11.036 1.00 94.31 197 GLY A CA 1
ATOM 1476 C C . GLY A 1 197 ? -3.166 -10.698 -10.529 1.00 94.31 197 GLY A C 1
ATOM 1477 O O . GLY A 1 197 ? -2.824 -10.304 -9.413 1.00 94.31 197 GLY A O 1
ATOM 1478 N N . ASP A 1 198 ? -2.315 -11.245 -11.388 1.00 93.06 198 ASP A N 1
ATOM 1479 C CA . ASP A 1 198 ? -0.932 -11.624 -11.082 1.00 93.06 198 ASP A CA 1
ATOM 1480 C C . ASP A 1 198 ? 0.066 -10.514 -11.473 1.00 93.06 198 ASP A C 1
ATOM 1482 O O . ASP A 1 198 ? -0.309 -9.411 -11.887 1.00 93.06 198 ASP A O 1
ATOM 1486 N N . LEU A 1 199 ? 1.371 -10.790 -11.372 1.00 93.19 199 LEU A N 1
ATOM 1487 C CA . LEU A 1 199 ? 2.427 -9.850 -11.768 1.00 93.19 199 LEU A CA 1
ATOM 1488 C C . LEU A 1 199 ? 2.401 -9.452 -13.260 1.00 93.19 199 LEU A C 1
ATOM 1490 O O . LEU A 1 199 ? 3.108 -8.522 -13.613 1.00 93.19 199 LEU A O 1
ATOM 1494 N N . PHE A 1 200 ? 1.627 -10.087 -14.138 1.00 95.88 200 PHE A N 1
ATOM 1495 C CA . PHE A 1 200 ? 1.462 -9.688 -15.539 1.00 95.88 200 PHE A CA 1
ATOM 1496 C C . PHE A 1 200 ? 0.264 -8.755 -15.772 1.00 95.88 200 PHE A C 1
ATOM 1498 O O . PHE A 1 200 ? 0.162 -8.174 -16.851 1.00 95.88 200 PHE A O 1
ATOM 1505 N N . ASP A 1 201 ? -0.612 -8.536 -14.793 1.00 97.00 201 ASP A N 1
ATOM 1506 C CA . ASP A 1 201 ? -1.767 -7.640 -14.942 1.00 97.00 201 ASP A CA 1
ATOM 1507 C C . ASP A 1 201 ? -1.440 -6.170 -14.580 1.00 97.00 201 ASP A C 1
ATOM 1509 O O . ASP A 1 201 ? -0.413 -5.899 -13.948 1.00 97.00 201 ASP A O 1
ATOM 1513 N N . PRO A 1 202 ? -2.263 -5.186 -15.002 1.00 96.88 202 PRO A N 1
ATOM 1514 C CA . PRO A 1 202 ? -2.030 -3.772 -14.712 1.00 96.88 202 PRO A CA 1
ATOM 1515 C C . PRO A 1 202 ? -2.035 -3.414 -13.220 1.00 96.88 202 PRO A C 1
ATOM 1517 O O . PRO A 1 202 ? -2.783 -3.976 -12.421 1.00 96.88 202 PRO A O 1
ATOM 1520 N N . VAL A 1 203 ? -1.261 -2.386 -12.868 1.00 97.19 203 VAL A N 1
ATOM 1521 C CA . VAL A 1 203 ? -1.312 -1.708 -11.559 1.00 97.19 203 VAL A CA 1
ATOM 1522 C C . VAL A 1 203 ? -1.652 -0.228 -11.734 1.00 97.19 203 VAL A C 1
ATOM 1524 O O . VAL A 1 203 ? -1.476 0.326 -12.816 1.00 97.19 203 VAL A O 1
ATOM 1527 N N . TYR A 1 204 ? -2.112 0.429 -10.673 1.00 97.19 204 TYR A N 1
ATOM 1528 C CA . TYR A 1 204 ? -2.593 1.812 -10.695 1.00 97.19 204 TYR A CA 1
ATOM 1529 C C . TYR A 1 204 ? -1.627 2.757 -9.968 1.00 97.19 204 TYR A C 1
ATOM 1531 O O . TYR A 1 204 ? -1.057 2.416 -8.929 1.00 97.19 204 TYR A O 1
ATOM 1539 N N . GLY A 1 205 ? -1.421 3.958 -10.507 1.00 95.31 205 GLY A N 1
ATOM 1540 C CA . GLY A 1 205 ? -0.481 4.951 -9.982 1.00 95.31 205 GLY A CA 1
ATOM 1541 C C . GLY A 1 205 ? -0.750 6.377 -10.484 1.00 95.31 205 GLY A C 1
ATOM 1542 O O . GLY A 1 205 ? -1.661 6.585 -11.276 1.00 95.31 205 GLY A O 1
ATOM 1543 N N . PRO A 1 206 ? 0.034 7.378 -10.044 1.00 93.69 206 PRO A N 1
ATOM 1544 C CA . PRO A 1 206 ? -0.253 8.793 -10.317 1.00 93.69 206 PRO A CA 1
ATOM 1545 C C . PRO A 1 206 ? 0.331 9.339 -11.635 1.00 93.69 206 PRO A C 1
ATOM 1547 O O . PRO A 1 206 ? 0.214 10.526 -11.903 1.00 93.69 206 PRO A O 1
ATOM 1550 N N . THR A 1 207 ? 1.052 8.533 -12.428 1.00 91.25 207 THR A N 1
ATOM 1551 C CA . THR A 1 207 ? 1.842 9.037 -13.581 1.00 91.25 207 THR A CA 1
ATOM 1552 C C . THR A 1 207 ? 1.629 8.288 -14.900 1.00 91.25 207 THR A C 1
ATOM 1554 O O . THR A 1 207 ? 2.350 8.548 -15.864 1.00 91.25 207 THR A O 1
ATOM 1557 N N . GLY A 1 208 ? 0.707 7.325 -14.943 1.00 92.69 208 GLY A N 1
ATOM 1558 C CA . GLY A 1 208 ? 0.442 6.519 -16.137 1.00 92.69 208 GLY A CA 1
ATOM 1559 C C . GLY A 1 208 ? 1.631 5.685 -16.653 1.00 92.69 208 GLY A C 1
ATOM 1560 O O . GLY A 1 208 ? 2.620 5.434 -15.954 1.00 92.69 208 GLY A O 1
ATOM 1561 N N . ASN A 1 209 ? 1.507 5.235 -17.906 1.00 97.06 209 ASN A N 1
ATOM 1562 C CA . ASN A 1 209 ? 2.199 4.043 -18.415 1.00 97.06 209 ASN A CA 1
ATOM 1563 C C . ASN A 1 209 ? 3.597 4.280 -19.022 1.00 97.06 209 ASN A C 1
ATOM 1565 O O . ASN A 1 209 ? 4.352 3.331 -19.237 1.00 97.06 209 ASN A O 1
ATOM 1569 N N . ALA A 1 210 ? 3.967 5.534 -19.297 1.00 97.50 210 ALA A N 1
ATOM 1570 C CA . ALA A 1 210 ? 5.098 5.874 -20.172 1.00 97.50 210 ALA A CA 1
ATOM 1571 C C . ALA A 1 210 ? 6.467 5.323 -19.714 1.00 97.50 210 ALA A C 1
ATOM 1573 O O . ALA A 1 210 ? 7.357 5.084 -20.533 1.00 97.50 210 ALA A O 1
ATOM 1574 N N . GLU A 1 211 ? 6.668 5.121 -18.408 1.00 96.88 211 GLU A N 1
ATOM 1575 C CA . GLU A 1 211 ? 7.906 4.523 -17.890 1.00 96.88 211 GLU A CA 1
ATOM 1576 C C . GLU A 1 211 ? 7.910 2.989 -17.993 1.00 96.88 211 GLU A C 1
ATOM 1578 O O . GLU A 1 211 ? 8.972 2.414 -18.229 1.00 96.88 211 GLU A O 1
ATOM 1583 N N . VAL A 1 212 ? 6.748 2.331 -17.896 1.00 97.06 212 VAL A N 1
ATOM 1584 C CA . VAL A 1 212 ? 6.613 0.880 -18.124 1.00 97.06 212 VAL A CA 1
ATOM 1585 C C . VAL A 1 212 ? 6.890 0.568 -19.589 1.00 97.06 212 VAL A C 1
ATOM 1587 O O . VAL A 1 212 ? 7.726 -0.281 -19.878 1.00 97.06 212 VAL A O 1
ATOM 1590 N N . GLU A 1 213 ? 6.296 1.325 -20.514 1.00 97.94 213 GLU A N 1
ATOM 1591 C CA . GLU A 1 213 ? 6.557 1.208 -21.957 1.00 97.94 213 GLU A CA 1
ATOM 1592 C C . GLU A 1 213 ? 8.049 1.343 -22.278 1.00 97.94 213 GLU A C 1
ATOM 1594 O O . GLU A 1 213 ? 8.607 0.537 -23.023 1.00 97.94 213 GLU A O 1
ATOM 1599 N N . ARG A 1 214 ? 8.734 2.311 -21.656 1.00 97.50 214 ARG A N 1
ATOM 1600 C CA . ARG A 1 214 ? 10.180 2.506 -21.822 1.00 97.50 214 ARG A CA 1
ATOM 1601 C C . ARG A 1 214 ? 11.014 1.356 -21.245 1.00 97.50 214 ARG A C 1
ATOM 1603 O O . ARG A 1 214 ? 12.075 1.051 -21.788 1.00 97.50 214 ARG A O 1
ATOM 1610 N N . VAL A 1 215 ? 10.587 0.762 -20.131 1.00 97.06 215 VAL A N 1
ATOM 1611 C CA . VAL A 1 215 ? 11.256 -0.393 -19.507 1.00 97.06 215 VAL A CA 1
ATOM 1612 C C . VAL A 1 215 ? 11.063 -1.652 -20.356 1.00 97.06 215 VAL A C 1
ATOM 1614 O O . VAL A 1 215 ? 12.037 -2.355 -20.612 1.00 97.06 215 VAL A O 1
ATOM 1617 N N . VAL A 1 216 ? 9.848 -1.894 -20.855 1.00 96.62 216 VAL A N 1
ATOM 1618 C CA . VAL A 1 216 ? 9.507 -3.028 -21.732 1.00 96.62 216 VAL A CA 1
ATOM 1619 C C . VAL A 1 216 ? 10.202 -2.922 -23.092 1.00 96.62 216 VAL A C 1
ATOM 1621 O O . VAL A 1 216 ? 10.718 -3.916 -23.589 1.00 96.62 216 VAL A O 1
ATOM 1624 N N . ALA A 1 217 ? 10.302 -1.722 -23.668 1.00 96.69 217 ALA A N 1
ATOM 1625 C CA . ALA A 1 217 ? 11.002 -1.481 -24.932 1.00 96.69 217 ALA A CA 1
ATOM 1626 C C . ALA A 1 217 ? 12.545 -1.486 -24.822 1.00 96.69 217 ALA A C 1
ATOM 1628 O O . ALA A 1 217 ? 13.225 -1.112 -25.780 1.00 96.69 217 ALA A O 1
ATOM 1629 N N . SER A 1 218 ? 13.123 -1.841 -23.667 1.00 95.81 218 SER A N 1
ATOM 1630 C CA . SER A 1 218 ? 14.565 -1.750 -23.420 1.00 95.81 218 SER A CA 1
ATOM 1631 C C . SER A 1 218 ? 15.150 -3.058 -22.879 1.00 95.81 218 SER A C 1
ATOM 1633 O O . SER A 1 218 ? 15.011 -3.392 -21.700 1.00 95.81 218 SER A O 1
ATOM 1635 N N . ASP A 1 219 ? 15.921 -3.739 -23.735 1.00 93.62 219 ASP A N 1
ATOM 1636 C CA . ASP A 1 219 ? 16.620 -5.002 -23.437 1.00 93.62 219 ASP A CA 1
ATOM 1637 C C . ASP A 1 219 ? 17.450 -4.963 -22.144 1.00 93.62 219 ASP A C 1
ATOM 1639 O O . ASP A 1 219 ? 17.610 -5.983 -21.474 1.00 93.62 219 ASP A O 1
ATOM 1643 N N . SER A 1 220 ? 17.942 -3.781 -21.752 1.00 94.19 220 SER A N 1
ATOM 1644 C CA . SER A 1 220 ? 18.703 -3.544 -20.519 1.00 94.19 220 SER A CA 1
ATOM 1645 C C . SER A 1 220 ? 18.003 -4.047 -19.252 1.00 94.19 220 SER A C 1
ATOM 1647 O O . SER A 1 220 ? 18.681 -4.473 -18.320 1.00 94.19 220 SER A O 1
ATOM 1649 N N . PHE A 1 221 ? 16.667 -4.011 -19.199 1.00 95.19 221 PHE A N 1
ATOM 1650 C CA . PHE A 1 221 ? 15.899 -4.464 -18.031 1.00 95.19 221 PHE A CA 1
ATOM 1651 C C . PHE A 1 221 ? 15.576 -5.965 -18.065 1.00 95.19 221 PHE A C 1
ATOM 1653 O O . PHE A 1 221 ? 15.275 -6.545 -17.020 1.00 95.19 221 PHE A O 1
ATOM 1660 N N . ARG A 1 222 ? 15.672 -6.603 -19.245 1.00 94.31 222 ARG A N 1
ATOM 1661 C CA . ARG A 1 222 ? 15.406 -8.037 -19.478 1.00 94.31 222 ARG A CA 1
ATOM 1662 C C . ARG A 1 222 ? 14.049 -8.506 -18.932 1.00 94.31 222 ARG A C 1
ATOM 1664 O O . ARG A 1 222 ? 13.935 -9.603 -18.374 1.00 94.31 222 ARG A O 1
ATOM 1671 N N . VAL A 1 223 ? 13.041 -7.645 -19.057 1.00 95.81 223 VAL A N 1
ATOM 1672 C CA . VAL A 1 223 ? 11.673 -7.906 -18.603 1.00 95.81 223 VAL A CA 1
ATOM 1673 C C . VAL A 1 223 ? 10.858 -8.681 -19.634 1.00 95.81 223 VAL A C 1
ATOM 1675 O O . VAL A 1 223 ? 11.207 -8.737 -20.809 1.00 95.81 223 VAL A O 1
ATOM 1678 N N . ASN A 1 224 ? 9.765 -9.275 -19.174 1.00 95.06 224 ASN A N 1
ATOM 1679 C CA . ASN A 1 224 ? 8.786 -9.985 -19.974 1.00 95.06 224 ASN A CA 1
ATOM 1680 C C . ASN A 1 224 ? 7.377 -9.700 -19.426 1.00 95.06 224 ASN A C 1
ATOM 1682 O O . ASN A 1 224 ? 7.151 -9.790 -18.222 1.00 95.06 224 ASN A O 1
ATOM 1686 N N . THR A 1 225 ? 6.439 -9.393 -20.321 1.00 95.38 225 THR A N 1
ATOM 1687 C CA . THR A 1 225 ? 5.026 -9.098 -20.027 1.00 95.38 225 THR A CA 1
ATOM 1688 C C . THR A 1 225 ? 4.065 -10.200 -20.494 1.00 95.38 225 THR A C 1
ATOM 1690 O O . THR A 1 225 ? 2.853 -10.042 -20.394 1.00 95.38 225 THR A O 1
ATOM 1693 N N . VAL A 1 226 ? 4.580 -11.324 -21.004 1.00 94.56 226 VAL A N 1
ATOM 1694 C CA . VAL A 1 226 ? 3.784 -12.437 -21.541 1.00 94.56 226 VAL A CA 1
ATOM 1695 C C . VAL A 1 226 ? 3.970 -13.685 -20.678 1.00 94.56 226 VAL A C 1
ATOM 1697 O O . VAL A 1 226 ? 5.085 -14.190 -20.534 1.00 94.56 226 VAL A O 1
ATOM 1700 N N . ARG A 1 227 ? 2.876 -14.216 -20.125 1.00 92.38 227 ARG A N 1
ATOM 1701 C CA . ARG A 1 227 ? 2.881 -15.444 -19.309 1.00 92.38 227 ARG A CA 1
ATOM 1702 C C . ARG A 1 227 ? 3.558 -16.604 -20.056 1.00 92.38 227 ARG A C 1
ATOM 1704 O O . ARG A 1 227 ? 3.366 -16.777 -21.255 1.00 92.38 227 ARG A O 1
ATOM 1711 N N . GLY A 1 228 ? 4.383 -17.378 -19.349 1.00 89.38 228 GLY A N 1
ATOM 1712 C CA . GLY A 1 228 ? 5.138 -18.513 -19.902 1.00 89.38 228 GLY A CA 1
ATOM 1713 C C . GLY A 1 228 ? 6.418 -18.164 -20.682 1.00 89.38 228 GLY A C 1
ATOM 1714 O O . GLY A 1 228 ? 7.270 -19.037 -20.844 1.00 89.38 228 GLY A O 1
ATOM 1715 N N . ASN A 1 229 ? 6.615 -16.914 -21.117 1.00 91.75 229 ASN A N 1
ATOM 1716 C CA . ASN A 1 229 ? 7.852 -16.514 -21.795 1.00 91.75 229 ASN A CA 1
ATOM 1717 C C . ASN A 1 229 ? 9.031 -16.341 -20.818 1.00 91.75 229 ASN A C 1
ATOM 1719 O O . ASN A 1 229 ? 8.874 -15.977 -19.650 1.00 91.75 229 ASN A O 1
ATOM 1723 N N . ALA A 1 230 ? 10.247 -16.560 -21.322 1.00 89.25 230 ALA A N 1
ATOM 1724 C CA . ALA A 1 230 ? 11.473 -16.338 -20.562 1.00 89.25 230 ALA A CA 1
ATOM 1725 C C . ALA A 1 230 ? 11.758 -14.837 -20.368 1.00 89.25 230 ALA A C 1
ATOM 1727 O O . ALA A 1 230 ? 11.635 -14.041 -21.297 1.00 89.25 230 ALA A O 1
ATOM 1728 N N . GLY A 1 231 ? 12.198 -14.461 -19.168 1.00 89.56 231 GLY A N 1
ATOM 1729 C CA . GLY A 1 231 ? 12.505 -13.079 -18.790 1.00 89.56 231 GLY A CA 1
ATOM 1730 C C . GLY A 1 231 ? 12.034 -12.777 -17.370 1.00 89.56 231 GLY A C 1
ATOM 1731 O O . GLY A 1 231 ? 11.457 -13.634 -16.703 1.00 89.56 231 GLY A O 1
ATOM 1732 N N . ARG A 1 232 ? 12.291 -11.562 -16.884 1.00 93.31 232 ARG A N 1
ATOM 1733 C CA . ARG A 1 232 ? 11.765 -11.109 -15.590 1.00 93.31 232 ARG A CA 1
ATOM 1734 C C . ARG A 1 232 ? 10.319 -10.645 -15.757 1.00 93.31 232 ARG A C 1
ATOM 1736 O O . ARG A 1 232 ? 10.097 -9.642 -16.425 1.00 93.31 232 ARG A O 1
ATOM 1743 N N . ALA A 1 233 ? 9.369 -11.342 -15.140 1.00 94.69 233 ALA A N 1
ATOM 1744 C CA . ALA A 1 233 ? 7.972 -10.914 -15.106 1.00 94.69 233 ALA A CA 1
ATOM 1745 C C . ALA A 1 233 ? 7.837 -9.465 -14.588 1.00 94.69 233 ALA A C 1
ATOM 1747 O O . ALA A 1 233 ? 8.552 -9.063 -13.663 1.00 94.69 233 ALA A O 1
ATOM 1748 N N . ILE A 1 234 ? 6.949 -8.689 -15.206 1.00 96.25 234 ILE A N 1
ATOM 1749 C CA . ILE A 1 234 ? 6.589 -7.322 -14.813 1.00 96.25 234 ILE A CA 1
ATOM 1750 C C . ILE A 1 234 ? 5.129 -7.052 -15.189 1.00 96.25 234 ILE A C 1
ATOM 1752 O O . ILE A 1 234 ? 4.635 -7.598 -16.180 1.00 96.25 234 ILE A O 1
ATOM 1756 N N . HIS A 1 235 ? 4.478 -6.167 -14.430 1.00 96.75 235 HIS A N 1
ATOM 1757 C CA . HIS A 1 235 ? 3.121 -5.709 -14.714 1.00 96.75 235 HIS A CA 1
ATOM 1758 C C . HIS A 1 235 ? 3.053 -5.110 -16.122 1.00 96.75 235 HIS A C 1
ATOM 1760 O O . HIS A 1 235 ? 3.900 -4.302 -16.513 1.00 96.75 235 HIS A O 1
ATOM 1766 N N . THR A 1 236 ? 2.052 -5.524 -16.901 1.00 96.31 236 THR A N 1
ATOM 1767 C CA . THR A 1 236 ? 1.897 -5.106 -18.306 1.00 96.31 236 THR A CA 1
ATOM 1768 C C . THR A 1 236 ? 1.743 -3.600 -18.456 1.00 96.31 236 THR A C 1
ATOM 1770 O O . THR A 1 236 ? 2.207 -3.037 -19.449 1.00 96.31 236 THR A O 1
ATOM 1773 N N . GLN A 1 237 ? 1.092 -2.949 -17.489 1.00 97.12 237 GLN A N 1
ATOM 1774 C CA . GLN A 1 237 ? 0.821 -1.516 -17.512 1.00 97.12 237 GLN A CA 1
ATOM 1775 C C . GLN A 1 237 ? 0.921 -0.880 -16.120 1.00 97.12 237 GLN A C 1
ATOM 1777 O O . GLN A 1 237 ? 0.751 -1.547 -15.097 1.00 97.12 237 GLN A O 1
ATOM 1782 N N . ALA A 1 238 ? 1.168 0.428 -16.092 1.00 96.69 238 ALA A N 1
ATOM 1783 C CA . ALA A 1 238 ? 0.851 1.313 -14.978 1.00 96.69 238 ALA A CA 1
ATOM 1784 C C . ALA A 1 238 ? -0.247 2.283 -15.440 1.00 96.69 238 ALA A C 1
ATOM 1786 O O . ALA A 1 238 ? 0.010 3.202 -16.218 1.00 96.69 238 ALA A O 1
ATOM 1787 N N . LEU A 1 239 ? -1.481 2.052 -15.005 1.00 97.06 239 LEU A N 1
ATOM 1788 C CA . LEU A 1 239 ? -2.631 2.894 -15.318 1.00 97.06 239 LEU A CA 1
ATOM 1789 C C . LEU A 1 239 ? -2.681 4.099 -14.377 1.00 97.06 239 LEU A C 1
ATOM 1791 O O . LEU A 1 239 ? -2.223 4.039 -13.236 1.00 97.06 239 LEU A O 1
ATOM 1795 N N . GLU A 1 240 ? -3.231 5.209 -14.860 1.00 95.69 240 GLU A N 1
ATOM 1796 C CA . GLU A 1 240 ? -3.430 6.395 -14.032 1.00 95.69 240 GLU A CA 1
ATOM 1797 C C . GLU A 1 240 ? -4.676 6.227 -13.150 1.00 95.69 240 GLU A C 1
ATOM 1799 O O . GLU A 1 240 ? -5.739 5.847 -13.640 1.00 95.69 240 GLU A O 1
ATOM 1804 N N . PHE A 1 241 ? -4.550 6.509 -11.852 1.00 95.50 241 PHE A N 1
ATOM 1805 C CA . PHE A 1 241 ? -5.680 6.601 -10.928 1.00 95.50 241 PHE A CA 1
ATOM 1806 C C . PHE A 1 241 ? -5.629 7.944 -10.201 1.00 95.50 241 PHE A C 1
ATOM 1808 O O . PHE A 1 241 ? -4.882 8.108 -9.239 1.00 95.50 241 PHE A O 1
ATOM 1815 N N . GLU A 1 242 ? -6.449 8.888 -10.670 1.00 91.56 242 GLU A N 1
ATOM 1816 C CA . GLU A 1 242 ? -6.477 10.299 -10.247 1.00 91.56 242 GLU A CA 1
ATOM 1817 C C . GLU A 1 242 ? -6.539 10.493 -8.725 1.00 91.56 242 GLU A C 1
ATOM 1819 O O . GLU A 1 242 ? -6.020 11.469 -8.204 1.00 91.56 242 GLU A O 1
ATOM 1824 N N . GLN A 1 243 ? -7.158 9.575 -7.976 1.00 93.50 243 GLN A N 1
ATOM 1825 C CA . GLN A 1 243 ? -7.297 9.748 -6.530 1.00 93.50 243 GLN A CA 1
ATOM 1826 C C . GLN A 1 243 ? -6.072 9.327 -5.718 1.00 93.50 243 GLN A C 1
ATOM 1828 O O . GLN A 1 243 ? -6.016 9.675 -4.536 1.00 93.50 243 GLN A O 1
ATOM 1833 N N . ILE A 1 244 ? -5.117 8.588 -6.293 1.00 94.56 244 ILE A N 1
ATOM 1834 C CA . ILE A 1 244 ? -4.075 7.899 -5.516 1.00 94.56 244 ILE A CA 1
ATOM 1835 C C . ILE A 1 244 ? -3.113 8.862 -4.798 1.00 94.56 244 ILE A C 1
ATOM 1837 O O . ILE A 1 244 ? -2.610 8.552 -3.717 1.00 94.56 244 ILE A O 1
ATOM 1841 N N . ASP A 1 245 ? -2.891 10.055 -5.353 1.00 93.75 245 ASP A N 1
ATOM 1842 C CA . ASP A 1 245 ? -2.099 11.128 -4.743 1.00 93.75 245 ASP A CA 1
ATOM 1843 C C . ASP A 1 245 ? -2.959 12.237 -4.107 1.00 93.75 245 ASP A C 1
ATOM 1845 O O . ASP A 1 245 ? -2.434 13.267 -3.682 1.00 93.75 245 ASP A O 1
ATOM 1849 N N . THR A 1 246 ? -4.265 11.992 -3.947 1.00 95.81 246 THR A N 1
ATOM 1850 C CA . THR A 1 246 ? -5.199 12.889 -3.254 1.00 95.81 246 THR A CA 1
ATOM 1851 C C . THR A 1 246 ? -5.552 12.386 -1.846 1.00 95.81 246 THR A C 1
ATOM 1853 O O . THR A 1 246 ? -5.613 11.175 -1.609 1.00 95.81 246 THR A O 1
ATOM 1856 N N . PRO A 1 247 ? -5.932 13.278 -0.912 1.00 96.25 247 PRO A N 1
ATOM 1857 C CA . PRO A 1 247 ? -6.459 12.899 0.403 1.00 96.25 247 PRO A CA 1
ATOM 1858 C C . PRO A 1 247 ? -7.667 11.944 0.384 1.00 96.25 247 PRO A C 1
ATOM 1860 O O . PRO A 1 247 ? -7.968 11.318 1.399 1.00 96.25 247 PRO A O 1
ATOM 1863 N N . ALA A 1 248 ? -8.394 11.849 -0.738 1.00 94.81 248 ALA A N 1
ATOM 1864 C CA . ALA A 1 248 ? -9.594 11.021 -0.845 1.00 94.81 248 ALA A CA 1
ATOM 1865 C C . ALA A 1 248 ? -9.290 9.515 -0.775 1.00 94.81 248 ALA A C 1
ATOM 1867 O O . ALA A 1 248 ? -10.109 8.775 -0.233 1.00 94.81 248 ALA A O 1
ATOM 1868 N N . LEU A 1 249 ? -8.109 9.075 -1.237 1.00 95.50 249 LEU A N 1
ATOM 1869 C CA . LEU A 1 249 ? -7.656 7.692 -1.060 1.00 95.50 249 LEU A CA 1
ATOM 1870 C C . LEU A 1 249 ? -7.612 7.339 0.434 1.00 95.50 249 LEU A C 1
ATOM 1872 O O . LEU A 1 249 ? -8.286 6.411 0.876 1.00 95.50 249 LEU A O 1
ATOM 1876 N N . CYS A 1 250 ? -6.880 8.134 1.220 1.00 95.25 250 CYS A N 1
ATOM 1877 C CA . CYS A 1 250 ? -6.703 7.940 2.661 1.00 95.25 250 CYS A CA 1
ATOM 1878 C C . CYS A 1 250 ? -8.047 7.948 3.407 1.00 95.25 250 CYS A C 1
ATOM 1880 O O . CYS A 1 250 ? -8.293 7.090 4.254 1.00 95.25 250 CYS A O 1
ATOM 1882 N N . GLY A 1 251 ? -8.947 8.866 3.035 1.00 94.44 251 GLY A N 1
ATOM 1883 C CA . GLY A 1 251 ? -10.305 8.970 3.579 1.00 94.44 251 GLY A CA 1
ATOM 1884 C C . GLY A 1 251 ? -11.233 7.787 3.282 1.00 94.44 251 GLY A C 1
ATOM 1885 O O . GLY A 1 251 ? -12.354 7.768 3.784 1.00 94.44 251 GLY A O 1
ATOM 1886 N N . THR A 1 252 ? -10.789 6.797 2.501 1.00 93.00 252 THR A N 1
ATOM 1887 C CA . THR A 1 252 ? -11.522 5.534 2.340 1.00 93.00 252 THR A CA 1
ATOM 1888 C C . THR A 1 252 ? -11.418 4.653 3.586 1.00 93.00 252 THR A C 1
ATOM 1890 O O . THR A 1 252 ? -12.381 3.963 3.925 1.00 93.00 252 THR A O 1
ATOM 1893 N N . CYS A 1 253 ? -10.285 4.710 4.294 1.00 94.12 253 CYS A N 1
ATOM 1894 C CA . CYS A 1 253 ? -10.052 3.983 5.544 1.00 94.12 253 CYS A CA 1
ATOM 1895 C C . CYS A 1 253 ? -10.122 4.913 6.766 1.00 94.12 253 CYS A C 1
ATOM 1897 O O . CYS A 1 253 ? -10.790 4.570 7.732 1.00 94.12 253 CYS A O 1
ATOM 1899 N N . HIS A 1 254 ? -9.536 6.113 6.695 1.00 94.94 254 HIS A N 1
ATOM 1900 C CA . HIS A 1 254 ? -9.447 7.090 7.796 1.00 94.94 254 HIS A CA 1
ATOM 1901 C C . HIS A 1 254 ? -10.694 7.986 7.960 1.00 94.94 254 HIS A C 1
ATOM 1903 O O . HIS A 1 254 ? -10.606 9.186 8.228 1.00 94.94 254 HIS A O 1
ATOM 1909 N N . ASP A 1 255 ? -11.873 7.404 7.744 1.00 93.25 255 ASP A N 1
ATOM 1910 C CA . ASP A 1 255 ? -13.183 8.014 8.001 1.00 93.25 255 ASP A CA 1
ATOM 1911 C C . ASP A 1 255 ? -14.175 6.875 8.306 1.00 93.25 255 ASP A C 1
ATOM 1913 O O . ASP A 1 255 ? -14.843 6.311 7.427 1.00 93.25 255 ASP A O 1
ATOM 1917 N N . VAL A 1 256 ? -14.178 6.439 9.565 1.00 91.94 256 VAL A N 1
ATOM 1918 C CA . VAL A 1 256 ? -14.816 5.194 10.006 1.00 91.94 256 VAL A CA 1
ATOM 1919 C C . VAL A 1 256 ? -16.150 5.492 10.676 1.00 91.94 256 VAL A C 1
ATOM 1921 O O . VAL A 1 256 ? -16.208 6.089 11.751 1.00 91.94 256 VAL A O 1
ATOM 1924 N N . ASN A 1 257 ? -17.233 5.017 10.063 1.00 88.38 257 ASN A N 1
ATOM 1925 C CA . ASN A 1 257 ? -18.592 5.171 10.571 1.00 88.38 257 ASN A CA 1
ATOM 1926 C C . ASN A 1 257 ? -19.190 3.797 10.909 1.00 88.38 257 ASN A C 1
ATOM 1928 O O . ASN A 1 257 ? -19.148 2.871 10.097 1.00 88.38 257 ASN A O 1
ATOM 1932 N N . LEU A 1 258 ? -19.773 3.667 12.100 1.00 85.25 258 LEU A N 1
ATOM 1933 C CA . LEU A 1 258 ? -20.579 2.509 12.483 1.00 85.25 258 LEU A CA 1
ATOM 1934 C C . LEU A 1 258 ? -21.913 2.499 11.721 1.00 85.25 258 LEU A C 1
ATOM 1936 O O . LEU A 1 258 ? -22.415 3.532 11.277 1.00 85.25 258 LEU A O 1
ATOM 1940 N N . VAL A 1 259 ? -22.544 1.324 11.637 1.00 79.12 259 VAL A N 1
ATOM 1941 C CA . VAL A 1 259 ? -23.827 1.111 10.932 1.00 79.12 259 VAL A CA 1
ATOM 1942 C C . VAL A 1 259 ? -24.996 1.952 11.467 1.00 79.12 259 VAL A C 1
ATOM 1944 O O . VAL A 1 259 ? -25.981 2.153 10.765 1.00 79.12 259 VAL A O 1
ATOM 1947 N N . ASN A 1 260 ? -24.893 2.462 12.696 1.00 83.06 260 ASN A N 1
ATOM 1948 C CA . ASN A 1 260 ? -25.863 3.368 13.319 1.00 83.06 260 ASN A CA 1
ATOM 1949 C C . ASN A 1 260 ? -25.562 4.864 13.064 1.00 83.06 260 ASN A C 1
ATOM 1951 O O . ASN A 1 260 ? -26.223 5.721 13.646 1.00 83.06 260 ASN A O 1
ATOM 1955 N N . GLY A 1 261 ? -24.557 5.184 12.242 1.00 83.62 261 GLY A N 1
ATOM 1956 C CA . GLY A 1 261 ? -24.113 6.551 11.957 1.00 83.62 261 GLY A CA 1
ATOM 1957 C C . GLY A 1 261 ? -23.201 7.174 13.020 1.00 83.62 261 GLY A C 1
ATOM 1958 O O . GLY A 1 261 ? -22.825 8.336 12.874 1.00 83.62 261 GLY A O 1
ATOM 1959 N N . PHE A 1 262 ? -22.828 6.441 14.077 1.00 89.12 262 PHE A N 1
ATOM 1960 C CA . PHE A 1 262 ? -21.813 6.904 15.025 1.00 89.12 262 PHE A CA 1
ATOM 1961 C C . PHE A 1 262 ? -20.438 6.932 14.353 1.00 89.12 262 PHE A C 1
ATOM 1963 O O . PHE A 1 262 ? -20.021 5.956 13.726 1.00 89.12 262 PHE A O 1
ATOM 1970 N N . ARG A 1 263 ? -19.724 8.044 14.509 1.00 88.69 263 ARG A N 1
ATOM 1971 C CA . ARG A 1 263 ? -18.404 8.249 13.919 1.00 88.69 263 ARG A CA 1
ATOM 1972 C C . ARG A 1 263 ? -17.337 7.741 14.882 1.00 88.69 263 ARG A C 1
ATOM 1974 O O . ARG A 1 263 ? -17.223 8.244 15.995 1.00 88.69 263 ARG A O 1
ATOM 1981 N N . LEU A 1 264 ? -16.619 6.697 14.478 1.00 90.44 264 LEU A N 1
ATOM 1982 C CA . LEU A 1 264 ? -15.588 6.049 15.291 1.00 90.44 264 LEU A CA 1
ATOM 1983 C C . LEU A 1 264 ? -14.208 6.680 15.061 1.00 90.44 264 LEU A C 1
ATOM 1985 O O . LEU A 1 264 ? -13.443 6.831 16.008 1.00 90.44 264 LEU A O 1
ATOM 1989 N N . GLU A 1 265 ? -13.919 7.072 13.820 1.00 91.25 265 GLU A N 1
ATOM 1990 C CA . GLU A 1 265 ? -12.712 7.803 13.430 1.00 91.25 265 GLU A CA 1
ATOM 1991 C C . GLU A 1 265 ? -13.096 8.869 12.399 1.00 91.25 265 GLU A C 1
ATOM 1993 O O . GLU A 1 265 ? -13.722 8.557 11.387 1.00 91.25 265 GLU A O 1
ATOM 1998 N N . GLU A 1 266 ? -12.720 10.124 12.644 1.00 92.62 266 GLU A N 1
ATOM 1999 C CA . GLU A 1 266 ? -13.078 11.272 11.795 1.00 92.62 266 GLU A CA 1
ATOM 2000 C C . GLU A 1 266 ? -11.862 11.935 11.135 1.00 92.62 266 GLU A C 1
ATOM 2002 O O . GLU A 1 266 ? -11.985 13.032 10.599 1.00 92.62 266 GLU A O 1
ATOM 2007 N N . ALA A 1 267 ? -10.690 11.292 11.130 1.00 93.69 267 ALA A N 1
ATOM 2008 C CA . ALA A 1 267 ? -9.418 11.921 10.761 1.00 93.69 267 ALA A CA 1
ATOM 2009 C C . ALA A 1 267 ? -9.443 12.635 9.392 1.00 93.69 267 ALA A C 1
ATOM 2011 O O . ALA A 1 267 ? -8.931 13.749 9.260 1.00 93.69 267 ALA A O 1
ATOM 2012 N N . PHE A 1 268 ? -10.089 12.057 8.374 1.00 95.62 268 PHE A N 1
ATOM 2013 C CA . PHE A 1 268 ? -10.277 12.709 7.074 1.00 95.62 268 PHE A CA 1
ATOM 2014 C C . PHE A 1 268 ? -11.293 13.867 7.106 1.00 95.62 268 PHE A C 1
ATOM 2016 O O . PHE A 1 268 ? -11.112 14.870 6.408 1.00 95.62 268 PHE A O 1
ATOM 2023 N N . SER A 1 269 ? -12.355 13.759 7.907 1.00 94.50 269 SER A N 1
ATOM 2024 C CA . SER A 1 269 ? -13.329 14.838 8.131 1.00 94.50 269 SER A CA 1
ATOM 2025 C C . SER A 1 269 ? -12.713 16.021 8.884 1.00 94.50 269 SER A C 1
ATOM 2027 O O . SER A 1 269 ? -12.873 17.166 8.453 1.00 94.50 269 SER A O 1
ATOM 2029 N N . ASP A 1 270 ? -11.932 15.748 9.927 1.00 95.62 270 ASP A N 1
ATOM 2030 C CA . ASP A 1 270 ? -11.159 16.741 10.672 1.00 95.62 270 ASP A CA 1
ATOM 2031 C C . ASP A 1 270 ? -10.134 17.415 9.758 1.00 95.62 270 ASP A C 1
ATOM 2033 O O . ASP A 1 270 ? -10.105 18.646 9.658 1.00 95.62 270 ASP A O 1
ATOM 2037 N N . TYR A 1 271 ? -9.369 16.621 8.995 1.00 96.38 271 TYR A N 1
ATOM 2038 C CA . TYR A 1 271 ? -8.451 17.120 7.972 1.00 96.38 271 TYR A CA 1
ATOM 2039 C C . TYR A 1 271 ? -9.154 18.084 7.010 1.00 96.38 271 TYR A C 1
ATOM 2041 O O . TYR A 1 271 ? -8.634 19.176 6.780 1.00 96.38 271 TYR A O 1
ATOM 2049 N N . LYS A 1 272 ? -10.343 17.743 6.491 1.00 96.19 272 LYS A N 1
ATOM 2050 C CA . LYS A 1 272 ? -11.097 18.609 5.567 1.00 96.19 272 LYS A CA 1
ATOM 2051 C C . LYS A 1 272 ? -11.418 19.984 6.161 1.00 96.19 272 LYS A C 1
ATOM 2053 O O . LYS A 1 272 ? -11.439 20.950 5.399 1.00 96.19 272 LYS A O 1
ATOM 2058 N N . SER A 1 273 ? -11.619 20.074 7.478 1.00 96.69 273 SER A N 1
ATOM 2059 C CA . SER A 1 273 ? -11.849 21.331 8.209 1.00 96.69 273 SER A CA 1
ATOM 2060 C C . SER A 1 273 ? -10.566 22.095 8.585 1.00 96.69 273 SER A C 1
ATOM 2062 O O . SER A 1 273 ? -10.627 23.260 8.977 1.00 96.69 273 SER A O 1
ATOM 2064 N N . SER A 1 274 ? -9.400 21.453 8.469 1.00 96.81 274 SER A N 1
ATOM 2065 C CA . SER A 1 274 ? -8.120 21.987 8.939 1.00 96.81 274 SER A CA 1
ATOM 2066 C C . SER A 1 274 ? -7.522 23.074 8.026 1.00 96.81 274 SER A C 1
ATOM 2068 O O . SER A 1 274 ? -7.771 23.090 6.813 1.00 96.81 274 SER A O 1
ATOM 2070 N N . PRO A 1 275 ? -6.618 23.927 8.555 1.00 97.25 275 PRO A N 1
ATOM 2071 C CA . PRO A 1 275 ? -5.818 24.838 7.737 1.00 97.25 275 PRO A CA 1
ATOM 2072 C C . PRO A 1 275 ? -4.957 24.133 6.678 1.00 97.25 275 PRO A C 1
ATOM 2074 O O . PRO A 1 275 ? -4.647 24.742 5.660 1.00 97.25 275 PRO A O 1
ATOM 2077 N N . ALA A 1 276 ? -4.576 22.864 6.879 1.00 96.75 276 ALA A N 1
ATOM 2078 C CA . ALA A 1 276 ? -3.804 22.102 5.895 1.00 96.75 276 ALA A CA 1
ATOM 2079 C C . ALA A 1 276 ? -4.621 21.877 4.610 1.00 96.75 276 ALA A C 1
ATOM 2081 O O . ALA A 1 276 ? -4.179 22.266 3.530 1.00 96.75 276 ALA A O 1
ATOM 2082 N N . SER A 1 277 ? -5.858 21.384 4.753 1.00 97.25 277 SER A N 1
ATOM 2083 C CA . SER A 1 277 ? -6.831 21.252 3.655 1.00 97.25 277 SER A CA 1
ATOM 2084 C C . SER A 1 277 ? -7.127 22.599 2.990 1.00 97.25 277 SER A C 1
ATOM 2086 O O . SER A 1 277 ? -7.087 22.701 1.765 1.00 97.25 277 SER A O 1
ATOM 2088 N N . GLY A 1 278 ? -7.336 23.660 3.783 1.00 97.12 278 GLY A N 1
ATOM 2089 C CA . GLY A 1 278 ? -7.559 25.018 3.266 1.00 97.12 278 GLY A CA 1
ATOM 2090 C C . GLY A 1 278 ? -6.392 25.585 2.443 1.00 97.12 278 GLY A C 1
ATOM 2091 O O . GLY A 1 278 ? -6.618 26.375 1.530 1.00 97.12 278 GLY A O 1
ATOM 2092 N N . ASN A 1 279 ? -5.162 25.145 2.725 1.00 97.25 279 ASN A N 1
ATOM 2093 C CA . ASN A 1 279 ? -3.944 25.522 2.003 1.00 97.25 279 ASN A CA 1
ATOM 2094 C C . ASN A 1 279 ? -3.548 24.522 0.896 1.00 97.25 279 ASN A C 1
ATOM 2096 O O . ASN A 1 279 ? -2.486 24.676 0.295 1.00 97.25 279 ASN A O 1
ATOM 2100 N N . GLY A 1 280 ? -4.359 23.490 0.633 1.00 96.50 280 GLY A N 1
ATOM 2101 C CA . GLY A 1 280 ? -4.072 22.458 -0.370 1.00 96.50 280 GLY A CA 1
ATOM 2102 C C . GLY A 1 280 ? -2.967 21.460 0.008 1.00 96.50 280 GLY A C 1
ATOM 2103 O O . GLY A 1 280 ? -2.521 20.714 -0.857 1.00 96.50 280 GLY A O 1
ATOM 2104 N N . VAL A 1 281 ? -2.530 21.426 1.272 1.00 97.81 281 VAL A N 1
ATOM 2105 C CA . VAL A 1 281 ? -1.551 20.447 1.775 1.00 97.81 281 VAL A CA 1
ATOM 2106 C C . VAL A 1 281 ? -2.254 19.114 1.997 1.00 97.81 281 VAL A C 1
ATOM 2108 O O . VAL A 1 281 ? -3.150 19.024 2.831 1.00 97.81 281 VAL A O 1
ATOM 2111 N N . THR A 1 282 ? -1.840 18.085 1.266 1.00 97.31 282 THR A N 1
ATOM 2112 C CA . THR A 1 282 ? -2.460 16.755 1.267 1.00 97.31 282 THR A CA 1
ATOM 2113 C C . THR A 1 282 ? -1.986 15.871 2.427 1.00 97.31 282 THR A C 1
ATOM 2115 O O . THR A 1 282 ? -0.979 16.147 3.080 1.00 97.31 282 THR A O 1
ATOM 2118 N N . CYS A 1 283 ? -2.681 14.751 2.657 1.00 96.56 283 CYS A N 1
ATOM 2119 C CA . CYS A 1 283 ? -2.219 13.695 3.563 1.00 96.56 283 CYS A CA 1
ATOM 2120 C C . CYS A 1 283 ? -0.836 13.173 3.134 1.00 96.56 283 CYS A C 1
ATOM 2122 O O . CYS A 1 283 ? 0.061 13.008 3.960 1.00 96.56 283 CYS A O 1
ATOM 2124 N N . GLN A 1 284 ? -0.652 12.971 1.827 1.00 97.19 284 GLN A N 1
ATOM 2125 C CA . GLN A 1 284 ? 0.583 12.502 1.210 1.00 97.19 284 GLN A CA 1
ATOM 2126 C C . GLN A 1 284 ? 1.765 13.448 1.468 1.00 97.19 284 GLN A C 1
ATOM 2128 O O . GLN A 1 284 ? 2.870 12.973 1.719 1.00 97.19 284 GLN A O 1
ATOM 2133 N N . ASP A 1 285 ? 1.548 14.766 1.478 1.00 97.31 285 ASP A N 1
ATOM 2134 C CA . ASP A 1 285 ? 2.629 15.740 1.688 1.00 97.31 285 ASP A CA 1
ATOM 2135 C C . ASP A 1 285 ? 3.266 15.628 3.080 1.00 97.31 285 ASP A C 1
ATOM 2137 O O . ASP A 1 285 ? 4.468 15.852 3.214 1.00 97.31 285 ASP A O 1
ATOM 2141 N N . CYS A 1 28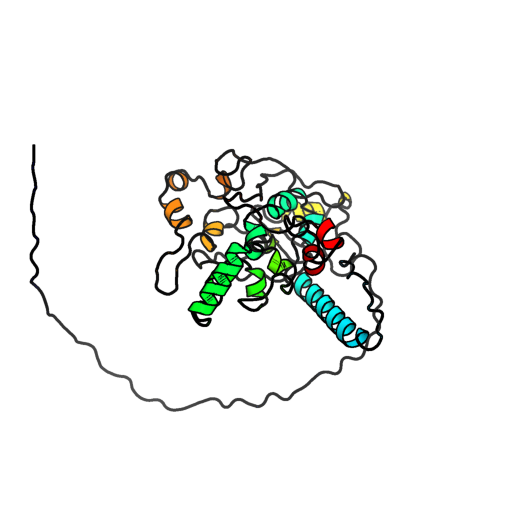6 ? 2.489 15.241 4.099 1.00 96.06 286 CYS A N 1
ATOM 2142 C CA . CYS A 1 286 ? 2.981 15.037 5.465 1.00 96.06 286 CYS A CA 1
ATOM 2143 C C . CYS A 1 286 ? 3.352 13.578 5.789 1.00 96.06 286 CYS A C 1
ATOM 2145 O O . CYS A 1 286 ? 4.236 13.355 6.610 1.00 96.06 286 CYS A O 1
ATOM 2147 N N . HIS A 1 287 ? 2.685 12.581 5.197 1.00 96.81 287 HIS A N 1
ATOM 2148 C CA . HIS A 1 287 ? 2.857 11.160 5.559 1.00 96.81 287 HIS A CA 1
ATOM 2149 C C . HIS A 1 287 ? 3.623 10.321 4.523 1.00 96.81 287 HIS A C 1
ATOM 2151 O O . HIS A 1 287 ? 3.973 9.175 4.797 1.00 96.81 287 HIS A O 1
ATOM 2157 N N . MET A 1 288 ? 3.894 10.877 3.340 1.00 97.50 288 MET A N 1
ATOM 2158 C CA . MET A 1 288 ? 4.647 10.230 2.254 1.00 97.50 288 MET A CA 1
ATOM 2159 C C . MET A 1 288 ? 5.768 11.132 1.701 1.00 97.50 288 MET A C 1
ATOM 2161 O O . MET A 1 288 ? 6.301 10.881 0.614 1.00 97.50 288 MET A O 1
ATOM 2165 N N . GLY A 1 289 ? 6.109 12.201 2.427 1.00 96.31 289 GLY A N 1
ATOM 2166 C CA . GLY A 1 289 ? 7.240 13.084 2.147 1.00 96.31 289 GLY A CA 1
ATOM 2167 C C . GLY A 1 289 ? 8.566 12.564 2.716 1.00 96.31 289 GLY A C 1
ATOM 2168 O O . GLY A 1 289 ? 8.653 11.468 3.260 1.00 96.31 289 GLY A O 1
ATOM 2169 N N . THR A 1 290 ? 9.622 13.372 2.621 1.00 96.12 290 THR A N 1
ATOM 2170 C CA . THR A 1 290 ? 10.965 13.063 3.167 1.00 96.12 290 THR A CA 1
ATOM 2171 C C . THR A 1 290 ? 11.059 13.141 4.694 1.00 96.12 290 THR A C 1
ATOM 2173 O O . THR A 1 290 ? 12.073 12.741 5.264 1.00 96.12 290 THR A O 1
ATOM 2176 N N . GLY A 1 291 ? 10.025 13.661 5.357 1.00 94.81 291 GLY A N 1
ATOM 2177 C CA . GLY A 1 291 ? 9.895 13.717 6.808 1.00 94.81 291 GLY A CA 1
ATOM 2178 C C . GLY A 1 291 ? 8.469 13.361 7.207 1.00 94.81 291 GLY A C 1
ATOM 2179 O O . GLY A 1 291 ? 7.520 13.949 6.701 1.00 94.81 291 GLY A O 1
ATOM 2180 N N . GLN A 1 292 ? 8.322 12.389 8.102 1.00 92.69 292 GLN A N 1
ATOM 2181 C CA . GLN A 1 292 ? 7.022 11.898 8.554 1.00 92.69 292 GLN A CA 1
ATOM 2182 C C . GLN A 1 292 ? 6.334 12.912 9.488 1.00 92.69 292 GLN A C 1
ATOM 2184 O O . GLN A 1 292 ? 6.957 13.457 10.399 1.00 92.69 292 GLN A O 1
ATOM 2189 N N . GLY A 1 293 ? 5.043 13.164 9.260 1.00 92.94 293 GLY A N 1
ATOM 2190 C CA . GLY A 1 293 ? 4.210 14.095 10.030 1.00 92.94 293 GLY A CA 1
ATOM 2191 C C . GLY A 1 293 ? 4.376 15.580 9.675 1.00 92.94 293 GLY A C 1
ATOM 2192 O O . GLY A 1 293 ? 3.740 16.424 10.305 1.00 92.94 293 GLY A O 1
ATOM 2193 N N . VAL A 1 294 ? 5.202 15.926 8.681 1.00 94.31 294 VAL A N 1
ATOM 2194 C CA . VAL A 1 294 ? 5.486 17.315 8.278 1.00 94.31 294 VAL A CA 1
ATOM 2195 C C . VAL A 1 294 ? 5.582 17.441 6.760 1.00 94.31 294 VAL A C 1
ATOM 2197 O O . VAL A 1 294 ? 6.130 16.566 6.100 1.00 94.31 294 VAL A O 1
ATOM 2200 N N . ASN A 1 295 ? 5.115 18.557 6.191 1.00 96.50 295 ASN A N 1
ATOM 2201 C CA . ASN A 1 295 ? 5.287 18.829 4.760 1.00 96.50 295 ASN A CA 1
ATOM 2202 C C . ASN A 1 295 ? 6.744 19.229 4.452 1.00 96.50 295 ASN A C 1
ATOM 2204 O O . ASN A 1 295 ? 7.074 20.408 4.320 1.00 96.50 295 ASN A O 1
ATOM 2208 N N . ALA A 1 296 ? 7.622 18.228 4.388 1.00 96.75 296 ALA A N 1
ATOM 2209 C CA . ALA A 1 296 ? 9.046 18.360 4.074 1.00 96.75 296 ALA A CA 1
ATOM 2210 C C . ALA A 1 296 ? 9.350 18.256 2.563 1.00 96.75 296 ALA A C 1
ATOM 2212 O O . ALA A 1 296 ? 10.513 18.280 2.152 1.00 96.75 296 ALA A O 1
ATOM 2213 N N . GLY A 1 297 ? 8.314 18.138 1.725 1.00 97.31 297 GLY A N 1
ATOM 2214 C CA . GLY A 1 297 ? 8.452 17.828 0.305 1.00 97.31 297 GLY A CA 1
ATOM 2215 C C . GLY A 1 297 ? 8.866 16.374 0.051 1.00 97.31 297 GLY A C 1
ATOM 2216 O O . GLY A 1 297 ? 8.756 15.509 0.917 1.00 97.31 297 GLY A O 1
ATOM 2217 N N . TYR A 1 298 ? 9.335 16.094 -1.166 1.00 97.94 298 TYR A N 1
ATOM 2218 C CA . TYR A 1 298 ? 9.562 14.733 -1.661 1.00 97.94 298 TYR A CA 1
ATOM 2219 C C . TYR A 1 298 ? 10.969 14.552 -2.225 1.00 97.94 298 TYR A C 1
ATOM 2221 O O . TYR A 1 298 ? 11.549 15.471 -2.806 1.00 97.94 298 TYR A O 1
ATOM 2229 N N . ALA A 1 299 ? 11.491 13.331 -2.125 1.00 97.12 299 ALA A N 1
ATOM 2230 C CA . ALA A 1 299 ? 12.710 12.953 -2.825 1.00 97.12 299 ALA A CA 1
ATOM 2231 C C . ALA A 1 299 ? 12.454 12.861 -4.341 1.00 97.12 299 ALA A C 1
ATOM 2233 O O . ALA A 1 299 ? 11.353 12.532 -4.785 1.00 97.12 299 ALA A O 1
ATOM 2234 N N . THR A 1 300 ? 13.493 13.097 -5.145 1.00 97.75 300 THR A N 1
ATOM 2235 C CA . THR A 1 300 ? 13.490 12.747 -6.573 1.00 97.75 300 THR A CA 1
ATOM 2236 C C . THR A 1 300 ? 14.398 11.545 -6.782 1.00 97.75 300 THR A C 1
ATOM 2238 O O . THR A 1 300 ? 15.615 11.660 -6.656 1.00 97.75 300 THR A O 1
ATOM 2241 N N . ALA A 1 301 ? 13.810 10.385 -7.062 1.00 97.25 301 ALA A N 1
ATOM 2242 C CA . ALA A 1 301 ? 14.528 9.115 -7.150 1.00 97.25 301 ALA A CA 1
ATOM 2243 C C . ALA A 1 301 ? 13.795 8.118 -8.069 1.00 97.25 301 ALA A C 1
ATOM 2245 O O . ALA A 1 301 ? 12.613 8.318 -8.372 1.00 97.25 301 ALA A O 1
ATOM 2246 N N . PRO A 1 302 ? 14.475 7.062 -8.556 1.00 97.38 302 PRO A N 1
ATOM 2247 C CA . PRO A 1 302 ? 13.830 5.951 -9.251 1.00 97.38 302 PRO A CA 1
ATOM 2248 C C . PRO A 1 302 ? 12.732 5.309 -8.395 1.00 97.38 302 PRO A C 1
ATOM 2250 O O . PRO A 1 302 ? 12.878 5.183 -7.181 1.00 97.38 302 PRO A O 1
ATOM 2253 N N . ALA A 1 303 ? 11.649 4.868 -9.033 1.00 95.56 303 ALA A N 1
ATOM 2254 C CA . ALA A 1 303 ? 10.588 4.113 -8.369 1.00 95.56 303 ALA A CA 1
ATOM 2255 C C . ALA A 1 303 ? 10.880 2.604 -8.318 1.00 95.56 303 ALA A C 1
ATOM 2257 O O . ALA A 1 303 ? 10.270 1.896 -7.518 1.00 95.56 303 ALA A O 1
ATOM 2258 N N . ALA A 1 304 ? 11.771 2.104 -9.182 1.00 97.12 304 ALA A N 1
ATOM 2259 C CA . ALA A 1 304 ? 12.142 0.696 -9.244 1.00 97.12 304 ALA A CA 1
ATOM 2260 C C . ALA A 1 304 ? 13.617 0.498 -9.631 1.00 97.12 304 ALA A C 1
ATOM 2262 O O . ALA A 1 304 ? 14.231 1.336 -10.304 1.00 97.12 304 ALA A O 1
ATOM 2263 N N . ARG A 1 305 ? 14.155 -0.663 -9.252 1.00 97.12 305 ARG A N 1
ATOM 2264 C CA . ARG A 1 305 ? 15.445 -1.199 -9.691 1.00 97.12 305 ARG A CA 1
ATOM 2265 C C . ARG A 1 305 ? 15.221 -2.600 -10.260 1.00 97.12 305 ARG A C 1
ATOM 2267 O O . ARG A 1 305 ? 15.216 -3.589 -9.535 1.00 97.12 305 ARG A O 1
ATOM 2274 N N . VAL A 1 306 ? 15.048 -2.685 -11.572 1.00 95.12 306 VAL A N 1
ATOM 2275 C CA . VAL A 1 306 ? 14.661 -3.907 -12.286 1.00 95.12 306 VAL A CA 1
ATOM 2276 C C . VAL A 1 306 ? 15.900 -4.520 -12.936 1.00 95.12 306 VAL A C 1
ATOM 2278 O O . VAL A 1 306 ? 16.597 -3.868 -13.710 1.00 95.12 306 VAL A O 1
ATOM 2281 N N . GLY A 1 307 ? 16.237 -5.764 -12.578 1.00 88.75 307 GLY A N 1
ATOM 2282 C CA . GLY A 1 307 ? 17.434 -6.438 -13.108 1.00 88.75 307 GLY A CA 1
ATOM 2283 C C . GLY A 1 307 ? 18.763 -5.747 -12.757 1.00 88.75 307 GLY A C 1
ATOM 2284 O O . GLY A 1 307 ? 19.761 -5.954 -13.436 1.00 88.75 307 GLY A O 1
ATOM 2285 N N . GLY A 1 308 ? 18.776 -4.909 -11.714 1.00 92.44 308 GLY A N 1
ATOM 2286 C CA . GLY A 1 308 ? 19.922 -4.079 -11.331 1.00 92.44 308 GLY A CA 1
ATOM 2287 C C . GLY A 1 308 ? 19.938 -2.679 -11.958 1.00 92.44 308 GLY A C 1
ATOM 2288 O O . GLY A 1 308 ? 20.665 -1.826 -11.449 1.00 92.44 308 GLY A O 1
ATOM 2289 N N . VAL A 1 309 ? 19.114 -2.426 -12.981 1.00 96.75 309 VAL A N 1
ATOM 2290 C CA . VAL A 1 309 ? 18.990 -1.143 -13.692 1.00 96.75 309 VAL A CA 1
ATOM 2291 C C . VAL A 1 309 ? 17.864 -0.305 -13.078 1.00 96.75 309 VAL A C 1
ATOM 2293 O O . VAL A 1 309 ? 16.799 -0.820 -12.746 1.00 96.75 309 VAL A O 1
ATOM 2296 N N . TYR A 1 310 ? 18.085 0.997 -12.917 1.00 97.75 310 TYR A N 1
ATOM 2297 C CA . TYR A 1 310 ? 17.106 1.911 -12.323 1.00 97.75 310 TYR A CA 1
ATOM 2298 C C . TYR A 1 310 ? 16.119 2.470 -13.358 1.00 97.75 310 TYR A C 1
ATOM 2300 O O . TYR A 1 310 ? 16.484 2.727 -14.509 1.00 97.75 310 TYR A O 1
ATOM 2308 N N . THR A 1 311 ? 14.873 2.704 -12.939 1.00 97.25 311 THR A N 1
ATOM 2309 C CA . THR A 1 311 ? 13.913 3.522 -13.701 1.00 97.25 311 THR A CA 1
ATOM 2310 C C . THR A 1 311 ? 14.353 4.987 -13.740 1.00 97.25 311 THR A C 1
ATOM 2312 O O . THR A 1 311 ? 15.207 5.417 -12.960 1.00 97.25 311 THR A O 1
ATOM 2315 N N . LYS A 1 312 ? 13.724 5.799 -14.594 1.00 97.25 312 LYS A N 1
ATOM 2316 C CA . LYS A 1 312 ? 13.863 7.258 -14.531 1.00 97.25 312 LYS A CA 1
ATOM 2317 C C . LYS A 1 312 ? 13.514 7.772 -13.122 1.00 97.25 312 LYS A C 1
ATOM 2319 O O . LYS A 1 312 ? 12.550 7.283 -12.523 1.00 97.25 312 LYS A O 1
ATOM 2324 N N . PRO A 1 313 ? 14.259 8.758 -12.590 1.00 97.38 313 PRO A N 1
ATOM 2325 C CA . PRO A 1 313 ? 13.865 9.457 -11.375 1.00 97.38 313 PRO A CA 1
ATOM 2326 C C . PRO A 1 313 ? 12.547 10.220 -11.553 1.00 97.38 313 PRO A C 1
ATOM 2328 O O . PRO A 1 313 ? 12.329 10.852 -12.586 1.00 97.38 313 PRO A O 1
ATOM 2331 N N . ARG A 1 314 ? 11.692 10.192 -10.527 1.00 95.50 314 ARG A N 1
ATOM 2332 C CA . ARG A 1 314 ? 10.456 10.990 -10.420 1.00 95.50 314 ARG A CA 1
ATOM 2333 C C . ARG A 1 314 ? 10.253 11.480 -8.983 1.00 95.50 314 ARG A C 1
ATOM 2335 O O . ARG A 1 314 ? 11.032 11.101 -8.110 1.00 95.50 314 ARG A O 1
ATOM 2342 N N . LYS A 1 315 ? 9.183 12.252 -8.720 1.00 96.38 315 LYS A N 1
ATOM 2343 C CA . LYS A 1 315 ? 8.639 12.444 -7.356 1.00 96.38 315 LYS A CA 1
ATOM 2344 C C . LYS A 1 315 ? 8.494 11.063 -6.715 1.00 96.38 315 LYS A C 1
ATOM 2346 O O . LYS A 1 315 ? 7.689 10.257 -7.190 1.00 96.38 315 LYS A O 1
ATOM 2351 N N . ARG A 1 316 ? 9.284 10.785 -5.680 1.00 95.56 316 ARG A N 1
ATOM 2352 C CA . ARG A 1 316 ? 9.236 9.543 -4.913 1.00 95.56 316 ARG A CA 1
ATOM 2353 C C . ARG A 1 316 ? 8.499 9.801 -3.607 1.00 95.56 316 ARG A C 1
ATOM 2355 O O . ARG A 1 316 ? 8.872 10.694 -2.851 1.00 95.56 316 ARG A O 1
ATOM 2362 N N . THR A 1 317 ? 7.467 9.006 -3.378 1.00 96.38 317 THR A N 1
ATOM 2363 C CA . THR A 1 317 ? 6.724 8.951 -2.126 1.00 96.38 317 THR A CA 1
ATOM 2364 C C . THR A 1 317 ? 7.391 7.958 -1.181 1.00 96.38 317 THR A C 1
ATOM 2366 O O . THR A 1 317 ? 7.779 6.861 -1.590 1.00 96.38 317 THR A O 1
ATOM 2369 N N . ASP A 1 318 ? 7.543 8.354 0.073 1.00 97.44 318 ASP A N 1
ATOM 2370 C CA . ASP A 1 318 ? 7.914 7.459 1.161 1.00 97.44 318 ASP A CA 1
ATOM 2371 C C . ASP A 1 318 ? 6.709 6.581 1.542 1.00 97.44 318 ASP A C 1
ATOM 2373 O O . ASP A 1 318 ? 5.569 7.051 1.520 1.00 97.44 318 ASP A O 1
ATOM 2377 N N . HIS A 1 319 ? 6.947 5.300 1.830 1.00 97.44 319 HIS A N 1
ATOM 2378 C CA . HIS A 1 319 ? 5.890 4.337 2.180 1.00 97.44 319 HIS A CA 1
ATOM 2379 C C . HIS A 1 319 ? 5.982 3.864 3.640 1.00 97.44 319 HIS A C 1
ATOM 2381 O O . HIS A 1 319 ? 5.477 2.796 3.971 1.00 97.44 319 HIS A O 1
ATOM 2387 N N . MET A 1 320 ? 6.636 4.628 4.523 1.00 95.12 320 MET A N 1
ATOM 2388 C CA . MET A 1 320 ? 6.861 4.217 5.911 1.00 95.12 320 MET A CA 1
ATOM 2389 C C . MET A 1 320 ? 5.630 4.392 6.805 1.00 95.12 320 MET A C 1
ATOM 2391 O O . MET A 1 320 ? 5.562 3.753 7.852 1.00 95.12 320 MET A O 1
ATOM 2395 N N . PHE A 1 321 ? 4.668 5.231 6.390 1.00 93.50 321 PHE A N 1
ATOM 2396 C CA . PHE A 1 321 ? 3.373 5.478 7.047 1.00 93.50 321 PHE A CA 1
ATOM 2397 C C . PHE A 1 321 ? 3.474 5.437 8.580 1.00 93.50 321 PHE A C 1
ATOM 2399 O O . PHE A 1 321 ? 2.908 4.560 9.241 1.00 93.50 321 PHE A O 1
ATOM 2406 N N . ALA A 1 322 ? 4.289 6.338 9.136 1.00 89.75 322 ALA A N 1
ATOM 2407 C CA . ALA A 1 322 ? 4.645 6.277 10.545 1.00 89.75 322 ALA A CA 1
ATOM 2408 C C . ALA A 1 322 ? 3.409 6.501 11.431 1.00 89.75 322 ALA A C 1
ATOM 2410 O O . ALA A 1 322 ? 2.666 7.468 11.254 1.00 89.75 322 ALA A O 1
ATOM 2411 N N . GLY A 1 323 ? 3.226 5.617 12.410 1.00 85.44 323 GLY A N 1
ATOM 2412 C CA . GLY A 1 323 ? 2.187 5.711 13.432 1.00 85.44 323 GLY A CA 1
ATOM 2413 C C . GLY A 1 323 ? 2.760 5.480 14.835 1.00 85.44 323 GLY A C 1
ATOM 2414 O O . GLY A 1 323 ? 3.949 5.189 14.966 1.00 85.44 323 GLY A O 1
ATOM 2415 N N . PRO A 1 324 ? 1.941 5.639 15.887 1.00 80.25 324 PRO A N 1
ATOM 2416 C CA . PRO A 1 324 ? 2.409 5.679 17.276 1.00 80.25 324 PRO A CA 1
ATOM 2417 C C . PRO A 1 324 ? 2.796 4.311 17.858 1.00 80.25 324 PRO A C 1
ATOM 2419 O O . PRO A 1 324 ? 3.476 4.261 18.883 1.00 80.25 324 PRO A O 1
ATOM 2422 N N . ASP A 1 325 ? 2.343 3.222 17.236 1.00 77.25 325 ASP A N 1
ATOM 2423 C CA . ASP A 1 325 ? 2.528 1.863 17.736 1.00 77.25 325 ASP A CA 1
ATOM 2424 C C . ASP A 1 325 ? 3.935 1.311 17.456 1.00 77.25 325 ASP A C 1
ATOM 2426 O O . ASP A 1 325 ? 4.648 1.740 16.547 1.00 77.25 325 ASP A O 1
ATOM 2430 N N . TYR A 1 326 ? 4.307 0.286 18.221 1.00 84.50 326 TYR A N 1
ATOM 2431 C CA . TYR A 1 326 ? 5.527 -0.496 18.034 1.00 84.50 326 TYR A CA 1
ATOM 2432 C C . TYR A 1 326 ? 5.175 -1.984 17.968 1.00 84.50 326 TYR A C 1
ATOM 2434 O O . TYR A 1 326 ? 4.212 -2.438 18.593 1.00 84.50 326 TYR A O 1
ATOM 2442 N N . SER A 1 327 ? 5.965 -2.754 17.216 1.00 91.50 327 SER A N 1
ATOM 2443 C CA . SER A 1 327 ? 5.802 -4.208 17.156 1.00 91.50 327 SER A CA 1
ATOM 2444 C C . SER A 1 327 ? 6.034 -4.842 18.528 1.00 91.50 327 SER A C 1
ATOM 2446 O O . SER A 1 327 ? 7.032 -4.553 19.186 1.00 91.50 327 SER A O 1
ATOM 2448 N N . VAL A 1 328 ? 5.131 -5.741 18.926 1.00 92.25 328 VAL A N 1
ATOM 2449 C CA . VAL A 1 328 ? 5.276 -6.605 20.114 1.00 92.25 328 VAL A CA 1
ATOM 2450 C C . VAL A 1 328 ? 5.362 -8.091 19.742 1.00 92.25 328 VAL A C 1
ATOM 2452 O O . VAL A 1 328 ? 5.176 -8.955 20.594 1.00 92.25 328 VAL A O 1
ATOM 2455 N N . ILE A 1 329 ? 5.611 -8.397 18.465 1.00 92.00 329 ILE A N 1
ATOM 2456 C CA . ILE A 1 329 ? 5.799 -9.765 17.959 1.00 92.00 329 ILE A CA 1
ATOM 2457 C C . ILE A 1 329 ? 7.267 -10.039 17.636 1.00 92.00 329 ILE A C 1
ATOM 2459 O O . ILE A 1 329 ? 8.043 -9.116 17.393 1.00 92.00 329 ILE A O 1
ATOM 2463 N N . HIS A 1 330 ? 7.630 -11.325 17.646 1.00 91.62 330 HIS A N 1
ATOM 2464 C CA . HIS A 1 330 ? 8.996 -11.803 17.438 1.00 91.62 330 HIS A CA 1
ATOM 2465 C C . HIS A 1 330 ? 9.626 -11.200 16.158 1.00 91.62 330 HIS A C 1
ATOM 2467 O O . HIS A 1 330 ? 8.967 -11.185 15.112 1.00 91.62 330 HIS A O 1
ATOM 2473 N N . PRO A 1 331 ? 10.894 -10.737 16.190 1.00 90.06 331 PRO A N 1
ATOM 2474 C CA . PRO A 1 331 ? 11.517 -9.996 15.085 1.00 90.06 331 PRO A CA 1
ATOM 2475 C C . PRO A 1 331 ? 11.686 -10.800 13.786 1.00 90.06 331 PRO A C 1
ATOM 2477 O O . PRO A 1 331 ? 11.809 -10.212 12.717 1.00 90.06 331 PRO A O 1
ATOM 2480 N N . GLY A 1 332 ? 11.652 -12.136 13.851 1.00 89.75 332 GLY A N 1
ATOM 2481 C CA . GLY A 1 332 ? 11.580 -13.007 12.666 1.00 89.75 332 GLY A CA 1
ATOM 2482 C C . GLY A 1 332 ? 10.211 -13.024 11.964 1.00 89.75 332 GLY A C 1
ATOM 2483 O O . GLY A 1 332 ? 10.091 -13.591 10.885 1.00 89.75 332 GLY A O 1
ATOM 2484 N N . ILE A 1 333 ? 9.177 -12.420 12.564 1.00 91.81 333 ILE A N 1
ATOM 2485 C CA . ILE A 1 333 ? 7.807 -12.347 12.026 1.00 91.81 333 ILE A CA 1
ATOM 2486 C C . ILE A 1 333 ? 7.487 -10.931 11.522 1.00 91.81 333 ILE A C 1
ATOM 2488 O O . ILE A 1 333 ? 6.819 -10.786 10.501 1.00 91.81 333 ILE A O 1
ATOM 2492 N N . PHE A 1 334 ? 7.938 -9.889 12.229 1.00 94.19 334 PHE A N 1
ATOM 2493 C CA . PHE A 1 334 ? 7.789 -8.495 11.801 1.00 94.19 334 PHE A CA 1
ATOM 2494 C C . PHE A 1 334 ? 8.984 -7.645 12.266 1.00 94.19 334 PHE A C 1
ATOM 2496 O O . PHE A 1 334 ? 9.390 -7.785 13.424 1.00 94.19 334 PHE A O 1
ATOM 2503 N N . PRO A 1 335 ? 9.523 -6.724 11.442 1.00 94.38 335 PRO A N 1
ATOM 2504 C CA . PRO A 1 335 ? 9.014 -6.256 10.142 1.00 94.38 335 PRO A CA 1
ATOM 2505 C C . PRO A 1 335 ? 9.031 -7.317 9.041 1.00 94.38 335 PRO A C 1
ATOM 2507 O O . PRO A 1 335 ? 9.806 -8.269 9.114 1.00 94.38 335 PRO A O 1
ATOM 2510 N N . HIS A 1 336 ? 8.165 -7.170 8.030 1.00 93.56 336 HIS A N 1
ATOM 2511 C CA . HIS A 1 336 ? 8.098 -8.155 6.942 1.00 93.56 336 HIS A CA 1
ATOM 2512 C C . HIS A 1 336 ? 9.445 -8.217 6.213 1.00 93.56 336 HIS A C 1
ATOM 2514 O O . HIS A 1 336 ? 10.034 -7.194 5.847 1.00 93.56 336 HIS A O 1
ATOM 2520 N N . ASN A 1 337 ? 9.959 -9.431 6.047 1.00 92.50 337 ASN A N 1
ATOM 2521 C CA . ASN A 1 337 ? 11.285 -9.671 5.506 1.00 92.50 337 ASN A CA 1
ATOM 2522 C C . ASN A 1 337 ? 11.273 -10.961 4.677 1.00 92.50 337 ASN A C 1
ATOM 2524 O O . ASN A 1 337 ? 10.925 -12.028 5.181 1.00 92.50 337 ASN A O 1
ATOM 2528 N N . VAL A 1 338 ? 11.673 -10.844 3.408 1.00 88.38 338 VAL A N 1
ATOM 2529 C CA . VAL A 1 338 ? 11.713 -11.953 2.444 1.00 88.38 338 VAL A CA 1
ATOM 2530 C C . VAL A 1 338 ? 12.625 -13.086 2.931 1.00 88.38 338 VAL A C 1
ATOM 2532 O O . VAL A 1 338 ? 12.221 -14.242 2.909 1.00 88.38 338 VAL A O 1
ATOM 2535 N N . GLU A 1 339 ? 13.814 -12.764 3.446 1.00 89.81 339 GLU A N 1
ATOM 2536 C CA . GLU A 1 339 ? 14.795 -13.745 3.934 1.00 89.81 339 GLU A CA 1
ATOM 2537 C C . GLU A 1 339 ? 14.297 -14.460 5.201 1.00 89.81 339 GLU A C 1
ATOM 2539 O O . GLU A 1 339 ? 14.478 -15.666 5.347 1.00 89.81 339 GLU A O 1
ATOM 2544 N N . ALA A 1 340 ? 13.618 -13.745 6.107 1.00 87.44 340 ALA A N 1
ATOM 2545 C CA . ALA A 1 340 ? 13.041 -14.348 7.313 1.00 87.44 340 ALA A CA 1
ATOM 2546 C C . ALA A 1 340 ? 11.850 -15.273 6.993 1.00 87.44 340 ALA A C 1
ATOM 2548 O O . ALA A 1 340 ? 11.681 -16.305 7.647 1.00 87.44 340 ALA A O 1
ATOM 2549 N N . ALA A 1 341 ? 11.060 -14.928 5.970 1.00 84.38 341 ALA A N 1
ATOM 2550 C CA . ALA A 1 341 ? 9.964 -15.751 5.463 1.00 84.38 341 ALA A CA 1
ATOM 2551 C C . ALA A 1 341 ? 10.447 -16.986 4.674 1.00 84.38 341 ALA A C 1
ATOM 2553 O O . ALA A 1 341 ? 9.760 -18.005 4.670 1.00 84.38 341 ALA A O 1
ATOM 2554 N N . GLU A 1 342 ? 11.623 -16.916 4.037 1.00 85.50 342 GLU A N 1
ATOM 2555 C CA . GLU A 1 342 ? 12.307 -18.063 3.414 1.00 85.50 342 GLU A CA 1
ATOM 2556 C C . GLU A 1 342 ? 13.021 -18.980 4.428 1.00 85.50 342 GLU A C 1
ATOM 2558 O O . GLU A 1 342 ? 13.329 -20.123 4.095 1.00 85.50 342 GLU A O 1
ATOM 2563 N N . LEU A 1 343 ? 13.319 -18.490 5.640 1.00 88.31 343 LEU A N 1
ATOM 2564 C CA . LEU A 1 343 ? 14.090 -19.223 6.653 1.00 88.31 343 LEU A CA 1
ATOM 2565 C C . LEU A 1 343 ? 13.228 -20.082 7.589 1.00 88.31 343 LEU A C 1
ATOM 2567 O O . LEU A 1 343 ? 13.688 -21.138 8.031 1.00 88.31 343 LEU A O 1
ATOM 2571 N N . ALA A 1 344 ? 12.027 -19.616 7.943 1.00 86.06 344 ALA A N 1
ATOM 2572 C CA . ALA A 1 344 ? 11.096 -20.349 8.795 1.00 86.06 344 ALA A CA 1
ATOM 2573 C C . ALA A 1 344 ? 9.653 -19.826 8.678 1.00 86.06 344 ALA A C 1
ATOM 2575 O O . ALA A 1 344 ? 9.392 -18.646 8.447 1.00 86.06 344 ALA A O 1
ATOM 2576 N N . THR A 1 345 ? 8.686 -20.714 8.913 1.00 87.44 345 THR A N 1
ATOM 2577 C CA . THR A 1 345 ? 7.265 -20.353 9.034 1.00 87.44 345 THR A CA 1
ATOM 2578 C C . THR A 1 345 ? 6.982 -19.577 10.326 1.00 87.44 345 THR A C 1
ATOM 2580 O O . THR A 1 345 ? 7.694 -19.718 11.318 1.00 87.44 345 THR A O 1
ATOM 2583 N N . ILE A 1 346 ? 5.866 -18.837 10.380 1.00 88.19 346 ILE A N 1
ATOM 2584 C CA . ILE A 1 346 ? 5.407 -18.152 11.609 1.00 88.19 346 ILE A CA 1
ATOM 2585 C C . ILE A 1 346 ? 5.296 -19.136 12.793 1.00 88.19 346 ILE A C 1
ATOM 2587 O O . ILE A 1 346 ? 5.692 -18.807 13.908 1.00 88.19 346 ILE A O 1
ATOM 2591 N N . ARG A 1 347 ? 4.813 -20.366 12.554 1.00 90.19 347 ARG A N 1
ATOM 2592 C CA . ARG A 1 347 ? 4.694 -21.416 13.585 1.00 90.19 347 ARG A CA 1
ATOM 2593 C C . ARG A 1 347 ? 6.048 -21.833 14.163 1.00 90.19 347 ARG A C 1
ATOM 2595 O O . ARG A 1 347 ? 6.125 -22.059 15.368 1.00 90.19 347 ARG A O 1
ATOM 2602 N N . GLN A 1 348 ? 7.083 -21.916 13.323 1.00 90.69 348 GLN A N 1
ATOM 2603 C CA . GLN A 1 348 ? 8.461 -22.195 13.737 1.00 90.69 348 GLN A CA 1
ATOM 2604 C C . GLN A 1 348 ? 9.082 -20.985 14.448 1.00 90.69 348 GLN A C 1
ATOM 2606 O O . GLN A 1 348 ? 9.656 -21.163 15.515 1.00 90.69 348 GLN A O 1
ATOM 2611 N N . TRP A 1 349 ? 8.907 -19.762 13.932 1.00 91.88 349 TRP A N 1
ATOM 2612 C CA . TRP A 1 349 ? 9.405 -18.541 14.581 1.00 91.88 349 TRP A CA 1
ATOM 2613 C C . TRP A 1 349 ? 8.872 -18.349 16.006 1.00 91.88 349 TRP A C 1
ATOM 2615 O O . TRP A 1 349 ? 9.607 -17.886 16.866 1.00 91.88 349 TRP A O 1
ATOM 2625 N N . LEU A 1 350 ? 7.629 -18.759 16.277 1.00 89.06 350 LEU A N 1
ATOM 2626 C CA . LEU A 1 350 ? 7.028 -18.732 17.617 1.00 89.06 350 LEU A CA 1
ATOM 2627 C C . LEU A 1 350 ? 7.530 -19.838 18.574 1.00 89.06 350 LEU A C 1
ATOM 2629 O O . LEU A 1 350 ? 7.032 -19.915 19.693 1.00 89.06 350 LEU A O 1
ATOM 2633 N N . GLN A 1 351 ? 8.467 -20.702 18.158 1.00 89.94 351 GLN A N 1
ATOM 2634 C CA . GLN A 1 351 ? 9.150 -21.664 19.045 1.00 89.94 351 GLN A CA 1
ATOM 2635 C C . GLN A 1 351 ? 10.495 -21.142 19.583 1.00 89.94 351 GLN A C 1
ATOM 2637 O O . GLN A 1 351 ? 11.167 -21.863 20.319 1.00 89.94 351 GLN A O 1
ATOM 2642 N N . PHE A 1 352 ? 10.915 -19.937 19.185 1.00 83.38 352 PHE A N 1
ATOM 2643 C CA . PHE A 1 352 ? 12.141 -19.296 19.658 1.00 83.38 352 PHE A CA 1
ATOM 2644 C C . PHE A 1 352 ? 11.794 -18.188 20.665 1.00 83.38 352 PHE A C 1
ATOM 2646 O O . PHE A 1 352 ? 10.839 -17.440 20.445 1.00 83.38 352 PHE A O 1
ATOM 2653 N N . ASP A 1 353 ? 12.569 -18.122 21.753 1.00 63.91 353 ASP A N 1
ATOM 2654 C CA . ASP A 1 353 ? 12.465 -17.120 22.830 1.00 63.91 353 ASP A CA 1
ATOM 2655 C C . ASP A 1 353 ? 13.186 -15.799 22.476 1.00 63.91 353 ASP A C 1
ATOM 2657 O O . ASP A 1 353 ? 14.341 -15.871 21.986 1.00 63.91 353 ASP A O 1
#

Foldseek 3Di:
DDDDDDDDDDDDDDDDDDDDDDDDDDDDDDDDDDDDDDDDDDDDDDDDDDDDDPDDPDQPDDPPQDPDPVVRPVVVVVVVVLSVVLVVLCFWQNAVVLVCQWQVQQSVLLLQACQQCLLVDPVLLVVQVVVCVVCVCPCPLQSLLQFQVSCVLVPHHSHDDPLPGHRSSNSGNHPQVLFQAPDLPFQQQNNGNGGTGHQLAETEDAPWFVLVVVCVPDCVLQEDNDPPDDGNRHHNIYHYDNCSQAQRSVNNNQFRADPVRDTPGCPSVVVCVDVCVVVVNGPQLQQFAPHHNDNPAFDFAFSTQGPNRGTHTDGGTRNNRDDDDDDPDQVLPPSDDPVSVSPDRPVVSVVDD